Protein 4MTS (pdb70)

CATH classification: 3.10.180.10

Radius of gyration: 17.79 Å; Cα contacts (8 Å, |Δi|>4): 614; chains: 2; boundin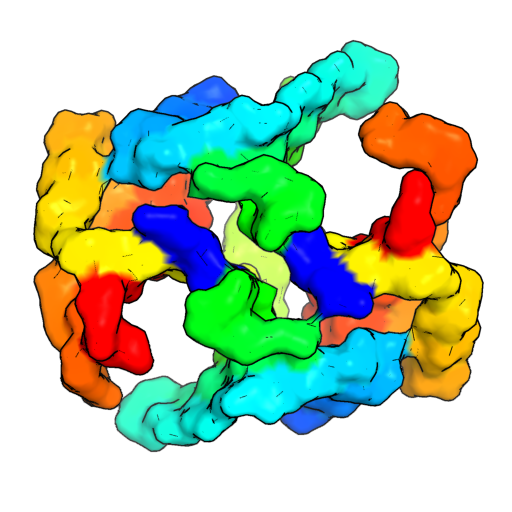g box: 46×39×39 Å

Solvent-accessible surface area: 12504 Å² total; per-residue (Å²): 67,50,14,20,14,5,13,1,65,0,36,72,2,95,35,0,17,63,0,1,42,116,1,0,75,7,114,80,38,73,80,115,66,33,98,157,35,119,27,2,3,0,6,0,1,40,81,80,45,217,73,22,17,3,0,7,0,12,34,45,78,102,103,143,28,35,90,75,32,52,0,24,3,12,5,0,0,24,2,160,56,0,50,97,16,0,56,108,0,119,94,71,66,42,172,29,74,88,79,23,26,106,50,151,94,36,213,13,31,13,0,37,0,38,4,65,37,29,6,87,1,17,0,10,40,141,82,42,84,91,40,16,6,4,6,9,2,45,0,31,73,5,102,34,0,15,81,0,0,47,120,1,0,69,7,116,83,44,88,109,132,80,26,91,137,45,115,41,5,19,0,7,0,0,32,73,82,34,218,77,28,15,4,0,9,0,10,39,33,82,103,94,142,33,34,97,78,27,61,0,24,8,18,4,0,0,28,2,119,61,22,69,97,15,2,63,107,0,114,92,54,66,43,156,8,52,146,71,80,64,50,70,46,42,60,246,61,89,10,7,16,1,68,4,62,34,38,7,89,1,5,3,38,100,120,120

Structure (mmCIF, N/CA/C/O backbone):
data_4MTS
#
_entry.id   4MTS
#
_cell.length_a   50.700
_cell.length_b   50.700
_cell.length_c   327.640
_cell.angle_alpha   90.00
_cell.angle_beta   90.00
_cell.angle_gamma   120.00
#
_symmetry.space_group_name_H-M   'P 65 2 2'
#
loop_
_entity.id
_entity.type
_entity.pdbx_description
1 polymer 'Lactoylglutathione lyase'
2 non-polymer GLYCEROL
3 non-polymer 'NICKEL (II) ION'
4 non-polymer 'ZINC ION'
5 water water
#
loop_
_atom_site.group_PDB
_atom_site.id
_atom_site.type_symbol
_atom_site.label_atom_id
_atom_site.label_alt_id
_atom_site.label_comp_id
_atom_site.label_asym_id
_atom_site.label_entity_id
_atom_site.label_seq_id
_atom_site.pdbx_PDB_ins_code
_atom_site.Cartn_x
_atom_site.Cartn_y
_atom_site.Cartn_z
_atom_site.occupancy
_atom_site.B_iso_or_equiv
_atom_site.auth_seq_id
_atom_site.auth_comp_id
_atom_site.auth_asym_id
_atom_site.auth_atom_id
_atom_site.pdbx_PDB_model_num
ATOM 1 N N . MET A 1 1 ? -16.637 -14.410 -24.965 1.00 20.37 1 MET A N 1
ATOM 2 C CA . MET A 1 1 ? -16.314 -14.905 -23.628 1.00 18.48 1 MET A CA 1
ATOM 3 C C . MET A 1 1 ? -14.900 -14.543 -23.326 1.00 18.60 1 MET A C 1
ATOM 4 O O . MET A 1 1 ? -14.080 -14.393 -24.244 1.00 16.10 1 MET A O 1
ATOM 9 N N . ARG A 1 2 ? -14.583 -14.379 -22.027 1.00 13.64 2 ARG A N 1
ATOM 10 C CA . ARG A 1 2 ? -13.197 -14.082 -21.659 1.00 11.45 2 ARG A CA 1
ATOM 11 C C . ARG A 1 2 ? -12.964 -14.464 -20.212 1.00 13.51 2 ARG A C 1
ATOM 12 O O . ARG A 1 2 ? -13.911 -14.575 -19.423 1.00 13.22 2 ARG A O 1
ATOM 20 N N . ILE A 1 3 ? -11.702 -14.657 -19.861 1.00 9.90 3 ILE A N 1
ATOM 21 C CA . ILE A 1 3 ? -11.323 -14.898 -18.462 1.00 9.77 3 ILE A CA 1
ATOM 22 C C . ILE A 1 3 ? -11.261 -13.52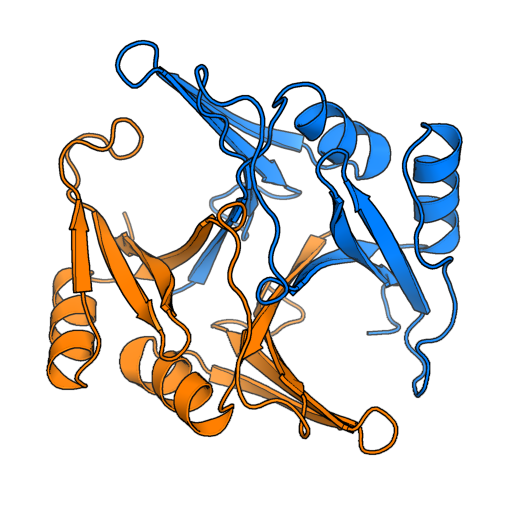5 -17.790 1.00 13.31 3 ILE A C 1
ATOM 23 O O . ILE A 1 3 ? -10.585 -12.618 -18.275 1.00 13.82 3 ILE A O 1
ATOM 28 N N . LEU A 1 4 ? -11.943 -13.377 -16.653 1.00 11.11 4 LEU A N 1
ATOM 29 C CA . LEU A 1 4 ? -12.012 -12.085 -15.959 1.00 10.61 4 LEU A CA 1
ATOM 30 C C . LEU A 1 4 ? -10.991 -11.972 -14.820 1.00 12.58 4 LEU A C 1
ATOM 31 O O . LEU A 1 4 ? -10.348 -10.928 -14.698 1.00 11.62 4 LEU A O 1
ATOM 36 N N . HIS A 1 5 ? -10.884 -13.008 -13.964 1.00 8.27 5 HIS A N 1
ATOM 37 C CA . HIS A 1 5 ? -9.950 -12.939 -12.837 1.00 7.33 5 HIS A CA 1
ATOM 38 C C . HIS A 1 5 ? -9.776 -14.276 -12.164 1.00 8.29 5 HIS A C 1
ATOM 39 O O . HIS A 1 5 ? -10.545 -15.200 -12.400 1.00 7.77 5 HIS A O 1
ATOM 46 N N . SER A 1 6 ? -8.703 -14.387 -11.387 1.00 6.75 6 SER A N 1
ATOM 47 C CA . SER A 1 6 ? -8.429 -15.539 -10.530 1.00 5.76 6 SER A CA 1
ATOM 48 C C . SER A 1 6 ? -8.497 -14.928 -9.137 1.00 10.45 6 SER A C 1
ATOM 49 O O . SER A 1 6 ? -7.916 -13.846 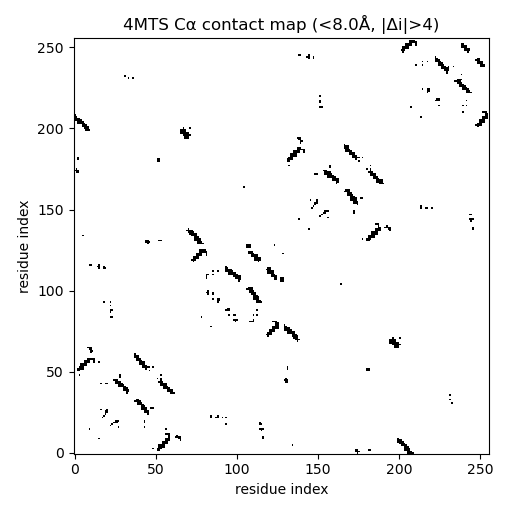-8.913 1.00 11.57 6 SER A O 1
ATOM 52 N N . MET A 1 7 ? -9.169 -15.600 -8.211 1.00 7.64 7 MET A N 1
ATOM 53 C CA . MET A 1 7 ? -9.318 -15.093 -6.838 1.00 8.50 7 MET A CA 1
ATOM 54 C C . MET A 1 7 ? -8.551 -15.923 -5.834 1.00 11.68 7 MET A C 1
ATOM 55 O O . MET A 1 7 ? -8.648 -17.133 -5.855 1.00 12.38 7 MET A O 1
ATOM 60 N N . LEU A 1 8 ? -7.815 -15.254 -4.926 1.00 9.67 8 LEU A N 1
ATOM 61 C CA . LEU A 1 8 ? -7.054 -15.865 -3.846 1.00 8.32 8 LEU A CA 1
ATOM 62 C C . LEU A 1 8 ? -7.428 -15.207 -2.520 1.00 10.65 8 LEU A C 1
ATOM 63 O O . LEU A 1 8 ? -7.578 -14.000 -2.473 1.00 10.58 8 LEU A O 1
ATOM 68 N N . ARG A 1 9 ? -7.487 -15.992 -1.454 1.00 7.39 9 ARG A N 1
ATOM 69 C CA . ARG A 1 9 ? -7.738 -15.467 -0.091 1.00 6.35 9 ARG A CA 1
ATOM 70 C C . ARG A 1 9 ? -6.386 -15.218 0.614 1.00 9.81 9 ARG A C 1
ATOM 71 O O . ARG A 1 9 ? -5.473 -16.036 0.528 1.00 10.25 9 ARG A O 1
ATOM 79 N N . VAL A 1 10 ? -6.249 -14.055 1.278 1.00 8.97 10 VAL A N 1
ATOM 80 C CA . VAL A 1 10 ? -5.013 -13.608 1.930 1.00 8.68 10 VAL A CA 1
ATOM 81 C C . VAL A 1 10 ? -5.273 -13.290 3.395 1.00 11.87 10 VAL A C 1
ATOM 82 O O . VAL A 1 10 ? -6.374 -12.838 3.733 1.00 10.66 10 VAL A O 1
ATOM 86 N N . ALA A 1 11 ? -4.252 -13.504 4.236 1.00 10.63 11 ALA A N 1
ATOM 87 C CA . ALA A 1 11 ? -4.367 -13.280 5.679 1.00 11.54 11 ALA A CA 1
ATOM 88 C C . ALA A 1 11 ? -4.305 -11.792 6.010 1.00 16.07 11 ALA A C 1
ATOM 89 O O . ALA A 1 11 ? -4.958 -11.344 6.946 1.00 16.30 11 ALA A O 1
ATOM 91 N N . ASP A 1 12 ? -3.495 -11.034 5.271 1.00 13.16 12 ASP A N 1
ATOM 92 C CA . ASP A 1 12 ? -3.279 -9.608 5.525 1.00 11.77 12 ASP A CA 1
ATOM 93 C C . ASP A 1 12 ? -3.322 -8.938 4.176 1.00 13.26 12 ASP A C 1
ATOM 94 O O . ASP A 1 12 ? -2.421 -9.133 3.363 1.00 13.19 12 ASP A O 1
ATOM 99 N N . LEU A 1 13 ? -4.378 -8.161 3.929 1.00 11.58 13 LEU A N 1
ATOM 100 C CA . LEU A 1 13 ? -4.561 -7.582 2.615 1.00 11.20 13 LEU A CA 1
ATOM 101 C C . LEU A 1 13 ? -3.519 -6.516 2.316 1.00 11.87 13 LEU A C 1
ATOM 102 O O . LEU A 1 13 ? -3.037 -6.444 1.208 1.00 10.78 13 LEU A O 1
ATOM 107 N N . GLU A 1 14 ? -3.159 -5.700 3.316 1.00 11.35 14 GLU A N 1
ATOM 108 C CA A GLU A 1 14 ? -2.143 -4.659 3.084 0.50 10.50 14 GLU A CA 1
ATOM 109 C CA B GLU A 1 14 ? -2.165 -4.651 3.134 0.50 10.52 14 GLU A CA 1
ATOM 110 C C . GLU A 1 14 ? -0.810 -5.269 2.763 1.00 11.64 14 GLU A C 1
ATOM 111 O O . GLU A 1 14 ? -0.169 -4.784 1.848 1.00 12.49 14 GLU A O 1
ATOM 122 N N . ALA A 1 15 ? -0.419 -6.366 3.438 1.00 10.84 15 ALA A N 1
ATOM 123 C CA . ALA A 1 15 ? 0.862 -7.053 3.152 1.00 12.70 15 ALA A CA 1
ATOM 124 C C . ALA A 1 15 ? 0.831 -7.621 1.717 1.00 12.19 15 ALA A C 1
ATOM 125 O O . ALA A 1 15 ? 1.813 -7.475 0.952 1.00 10.29 15 ALA A O 1
ATOM 127 N N . ALA A 1 16 ? -0.312 -8.220 1.339 1.00 8.72 16 ALA A N 1
ATOM 128 C CA . ALA A 1 16 ? -0.510 -8.758 -0.009 1.00 9.47 16 ALA A CA 1
ATOM 129 C C . ALA A 1 16 ? -0.370 -7.664 -1.068 1.00 11.99 16 ALA A C 1
ATOM 130 O O . ALA A 1 16 ? 0.426 -7.807 -1.988 1.00 11.02 16 ALA A O 1
ATOM 132 N N . LEU A 1 17 ? -1.134 -6.548 -0.939 1.00 9.20 17 LEU A N 1
ATOM 133 C CA . LEU A 1 17 ? -1.076 -5.434 -1.883 1.00 9.32 17 LEU A CA 1
ATOM 134 C C . LEU A 1 17 ? 0.339 -4.855 -2.012 1.00 13.32 17 LEU A C 1
ATOM 135 O O . LEU A 1 17 ? 0.762 -4.504 -3.111 1.00 13.10 17 LEU A O 1
ATOM 140 N N . GLU A 1 18 ? 1.068 -4.785 -0.907 1.00 9.98 18 GLU A N 1
ATOM 141 C CA . GLU A 1 18 ? 2.437 -4.257 -0.948 1.00 11.00 18 GLU A CA 1
ATOM 142 C C . GLU A 1 18 ? 3.289 -5.144 -1.866 1.00 15.29 18 GLU A C 1
ATOM 143 O O . GLU A 1 18 ? 4.029 -4.621 -2.677 1.00 13.96 18 GLU A O 1
ATOM 149 N N . PHE A 1 19 ? 3.150 -6.464 -1.755 1.00 12.64 19 PHE A N 1
ATOM 150 C CA . PHE A 1 19 ? 3.896 -7.377 -2.643 1.00 11.76 19 PHE A CA 1
ATOM 151 C C . PHE A 1 19 ? 3.516 -7.155 -4.096 1.00 13.24 19 PHE A C 1
ATOM 152 O O . PHE A 1 19 ? 4.400 -6.979 -4.929 1.00 13.18 19 PHE A O 1
ATOM 160 N N . TYR A 1 20 ? 2.203 -7.282 -4.438 1.00 8.09 20 TYR A N 1
ATOM 161 C CA . TYR A 1 20 ? 1.800 -7.161 -5.829 1.00 8.67 20 TYR A CA 1
ATOM 162 C C . TYR A 1 20 ? 2.132 -5.839 -6.478 1.00 12.76 20 TYR A C 1
ATOM 163 O O . TYR A 1 20 ? 2.538 -5.824 -7.641 1.00 11.87 20 TYR A O 1
ATOM 172 N N . THR A 1 21 ? 2.006 -4.732 -5.716 1.00 11.60 21 THR A N 1
ATOM 173 C CA . THR A 1 21 ? 2.297 -3.420 -6.290 1.00 11.80 21 THR A CA 1
ATOM 174 C C . THR A 1 21 ? 3.774 -3.086 -6.274 1.00 16.17 21 THR A C 1
ATOM 175 O O . THR A 1 21 ? 4.235 -2.493 -7.236 1.00 18.18 21 THR A O 1
ATOM 179 N N . ARG A 1 22 ? 4.490 -3.380 -5.179 1.00 16.17 22 ARG A N 1
ATOM 180 C CA . ARG A 1 22 ? 5.917 -3.019 -5.052 1.00 16.31 22 ARG A CA 1
ATOM 181 C C . ARG A 1 22 ? 6.853 -3.982 -5.769 1.00 21.65 22 ARG A C 1
ATOM 182 O O . ARG A 1 22 ? 7.694 -3.541 -6.554 1.00 22.28 22 ARG A O 1
ATOM 190 N N . ALA A 1 23 ? 6.779 -5.286 -5.434 1.00 18.61 23 ALA A N 1
ATOM 191 C CA . ALA A 1 23 ? 7.642 -6.278 -6.068 1.00 17.93 23 ALA A CA 1
ATOM 192 C C . ALA A 1 23 ? 7.252 -6.529 -7.525 1.00 21.18 23 ALA A C 1
ATOM 193 O O . ALA A 1 23 ? 8.136 -6.708 -8.377 1.00 21.36 23 ALA A O 1
ATOM 195 N N . LEU A 1 24 ? 5.947 -6.533 -7.831 1.00 15.07 24 LEU A N 1
ATOM 196 C CA . LEU A 1 24 ? 5.485 -6.847 -9.195 1.00 14.45 24 LEU A CA 1
ATOM 197 C C . LEU A 1 24 ? 4.959 -5.705 -10.050 1.00 18.07 24 LEU A C 1
ATOM 198 O O . LEU A 1 24 ? 4.529 -5.947 -11.177 1.00 17.02 24 LEU A O 1
ATOM 203 N N . ASP A 1 25 ? 4.977 -4.458 -9.550 1.00 14.60 25 ASP A N 1
ATOM 204 C CA . ASP A 1 25 ? 4.538 -3.333 -10.371 1.00 13.88 25 ASP A CA 1
ATOM 205 C C . ASP A 1 25 ? 3.112 -3.428 -10.896 1.00 14.75 25 ASP A C 1
ATOM 206 O O . ASP A 1 25 ? 2.776 -2.803 -11.888 1.00 13.01 25 ASP A O 1
ATOM 211 N N . MET A 1 26 ? 2.243 -4.184 -10.204 1.00 11.57 26 MET A N 1
ATOM 212 C CA . MET A 1 26 ? 0.842 -4.171 -10.593 1.00 9.16 26 MET A CA 1
ATOM 213 C C . MET A 1 26 ? 0.252 -2.882 -10.008 1.00 14.43 26 MET A C 1
ATOM 214 O O . MET A 1 26 ? 0.866 -2.259 -9.137 1.00 16.91 26 MET A O 1
ATOM 219 N N . ARG A 1 27 ? -0.943 -2.518 -10.449 1.00 10.37 27 ARG A N 1
ATOM 220 C CA . ARG A 1 27 ? -1.624 -1.394 -9.827 1.00 12.73 27 ARG A CA 1
ATOM 221 C C . ARG A 1 27 ? -2.913 -1.873 -9.199 1.00 15.89 27 ARG A C 1
ATOM 222 O O . ARG A 1 27 ? -3.409 -2.940 -9.561 1.00 12.58 27 ARG A O 1
ATOM 230 N N . LEU A 1 28 ? -3.407 -1.124 -8.206 1.00 12.05 28 LEU A N 1
ATOM 231 C CA . LEU A 1 28 ? -4.691 -1.460 -7.599 1.00 10.38 28 LEU A CA 1
ATOM 232 C C . LEU A 1 28 ? -5.759 -0.942 -8.561 1.00 13.20 28 LEU A C 1
ATOM 233 O O . LEU A 1 28 ? -5.892 0.277 -8.790 1.00 13.26 28 LEU A O 1
ATOM 238 N N . LEU A 1 29 ? -6.504 -1.868 -9.163 1.00 9.38 29 LEU A N 1
ATOM 239 C CA . LEU A 1 29 ? -7.540 -1.535 -10.139 1.00 9.04 29 LEU A CA 1
ATOM 240 C C . LEU A 1 29 ? -8.822 -1.090 -9.482 1.00 12.40 29 LEU A C 1
ATOM 241 O O . LEU A 1 29 ? -9.442 -0.123 -9.934 1.00 13.15 29 LEU A O 1
ATOM 246 N N . ARG A 1 30 ? -9.206 -1.761 -8.396 1.00 9.23 30 ARG A N 1
ATOM 247 C CA . ARG A 1 30 ? -10.448 -1.552 -7.677 1.00 9.08 30 ARG A CA 1
ATOM 248 C C . ARG A 1 30 ? -10.305 -2.182 -6.282 1.00 13.39 30 ARG A C 1
ATOM 249 O O . ARG A 1 30 ? -9.764 -3.279 -6.132 1.00 12.13 30 ARG A O 1
ATOM 257 N N . ARG A 1 31 ? -10.805 -1.500 -5.254 1.00 8.94 31 ARG A N 1
ATOM 258 C CA . ARG A 1 31 ? -10.849 -2.111 -3.934 1.00 8.19 31 ARG A CA 1
ATOM 259 C C . ARG A 1 31 ? -12.248 -1.817 -3.356 1.00 11.78 31 ARG A C 1
ATOM 260 O O . ARG A 1 31 ? -12.778 -0.730 -3.593 1.00 11.58 31 ARG A O 1
ATOM 268 N N . ARG A 1 32 ? -12.847 -2.792 -2.670 1.00 10.30 32 ARG A N 1
ATOM 269 C CA . ARG A 1 32 ? -14.168 -2.656 -2.058 1.00 10.39 32 ARG A CA 1
ATOM 270 C C . ARG A 1 32 ? -14.117 -3.296 -0.666 1.00 14.73 32 ARG A C 1
ATOM 271 O O . ARG A 1 32 ? -13.744 -4.464 -0.546 1.00 13.05 32 ARG A O 1
ATOM 279 N N . ASP A 1 33 ? -14.464 -2.520 0.391 1.00 10.81 33 ASP A N 1
ATOM 280 C CA . ASP A 1 33 ? -14.481 -2.987 1.795 1.00 9.68 33 ASP A CA 1
ATOM 281 C C . ASP A 1 33 ? -15.947 -2.931 2.253 1.00 12.77 33 ASP A C 1
ATOM 282 O O . ASP A 1 33 ? -16.565 -1.881 2.177 1.00 12.19 33 ASP A O 1
ATOM 287 N N . TYR A 1 34 ? -16.516 -4.069 2.638 1.00 12.74 34 TYR A N 1
ATOM 288 C CA . TYR A 1 34 ? -17.928 -4.174 3.023 1.00 12.43 34 TYR A CA 1
ATOM 289 C C . TYR A 1 34 ? -18.065 -4.447 4.519 1.00 15.25 34 TYR A C 1
ATOM 290 O O . TYR A 1 34 ? -17.956 -5.606 4.929 1.00 14.58 34 TYR A O 1
ATOM 299 N N . PRO A 1 35 ? -18.354 -3.418 5.340 1.00 13.97 35 PRO A N 1
ATOM 300 C CA . PRO A 1 35 ? -18.526 -3.672 6.786 1.00 14.51 35 PRO A CA 1
ATOM 301 C C . PRO A 1 35 ? -19.730 -4.569 7.081 1.00 18.33 35 PRO A C 1
ATOM 302 O O . PRO A 1 35 ? -19.721 -5.307 8.069 1.00 18.61 35 PRO A O 1
ATOM 306 N N . GLU A 1 36 ? -20.733 -4.575 6.176 1.00 17.12 36 GLU A N 1
ATOM 307 C CA . GLU A 1 36 ? -21.908 -5.450 6.311 1.00 17.02 36 GLU A CA 1
ATOM 308 C C . GLU A 1 36 ? -21.520 -6.948 6.145 1.00 23.28 36 GLU A C 1
ATOM 309 O O . GLU A 1 36 ? -22.041 -7.795 6.858 1.00 24.77 36 GLU A O 1
ATOM 315 N N . GLY A 1 37 ? -20.579 -7.248 5.257 1.00 19.45 37 GLY A N 1
ATOM 316 C CA . GLY A 1 37 ? -20.119 -8.613 5.033 1.00 18.96 37 GLY A CA 1
ATOM 317 C C . GLY A 1 37 ? -18.798 -8.945 5.699 1.00 20.82 37 GLY A C 1
ATOM 318 O O . GLY A 1 37 ? -18.360 -10.096 5.648 1.00 19.97 37 GLY A O 1
ATOM 319 N N . ARG A 1 38 ? -18.154 -7.942 6.328 1.00 15.87 38 ARG A N 1
ATOM 320 C CA . ARG A 1 38 ? -16.841 -8.040 6.990 1.00 14.81 38 ARG A CA 1
ATOM 321 C C . ARG A 1 38 ? -15.765 -8.671 6.102 1.00 15.75 38 ARG A C 1
ATOM 322 O O . ARG A 1 38 ? -15.084 -9.631 6.483 1.00 15.17 38 ARG A O 1
ATOM 330 N N . PHE A 1 39 ? -15.657 -8.151 4.885 1.00 11.82 39 PHE A N 1
ATOM 331 C CA . PHE A 1 39 ? -14.625 -8.616 3.962 1.00 10.45 39 PHE A CA 1
ATOM 332 C C . PHE A 1 39 ? -14.243 -7.499 3.054 1.00 11.75 39 PHE A C 1
ATOM 333 O O . PHE A 1 39 ? -15.000 -6.544 2.919 1.00 11.93 39 PHE A O 1
ATOM 341 N N . THR A 1 40 ? -13.088 -7.640 2.411 1.00 8.23 40 THR A N 1
ATOM 342 C CA . THR A 1 40 ? -12.589 -6.667 1.466 1.00 8.65 40 THR A CA 1
ATOM 343 C C . THR A 1 40 ? -12.161 -7.449 0.226 1.00 10.69 40 THR A C 1
ATOM 344 O O . THR A 1 40 ? -11.602 -8.538 0.367 1.00 11.60 40 THR A O 1
ATOM 348 N N . LEU A 1 41 ? -12.353 -6.849 -0.946 1.00 6.43 41 LEU A N 1
ATOM 349 C CA . LEU A 1 41 ? -11.873 -7.399 -2.225 1.00 8.16 41 LEU A CA 1
ATOM 350 C C . LEU A 1 41 ? -10.906 -6.388 -2.801 1.00 11.69 41 LEU A C 1
ATOM 351 O O . LEU A 1 41 ? -11.115 -5.173 -2.676 1.00 10.65 41 LEU A O 1
ATOM 356 N N . ALA A 1 42 ? -9.867 -6.851 -3.467 1.00 8.01 42 ALA A N 1
ATOM 357 C CA . ALA A 1 42 ? -8.969 -5.893 -4.142 1.00 8.19 42 ALA A CA 1
ATOM 358 C C . ALA A 1 42 ? -8.568 -6.565 -5.459 1.00 12.22 42 ALA A C 1
ATOM 359 O O . ALA A 1 42 ? -8.206 -7.743 -5.451 1.00 13.49 42 ALA A O 1
ATOM 361 N N . PHE A 1 43 ? -8.680 -5.840 -6.567 1.00 8.46 43 PHE A N 1
ATOM 362 C CA . PHE A 1 43 ? -8.322 -6.338 -7.897 1.00 8.14 43 PHE A CA 1
ATOM 363 C C . PHE A 1 43 ? -7.036 -5.612 -8.282 1.00 11.23 43 PHE A C 1
ATOM 364 O O . PHE A 1 43 ? -6.961 -4.374 -8.242 1.00 9.79 43 PHE A O 1
ATOM 372 N N . VAL A 1 44 ? -6.012 -6.395 -8.611 1.00 8.63 44 VAL A N 1
ATOM 373 C CA . VAL A 1 44 ? -4.682 -5.891 -8.976 1.00 6.61 44 VAL A CA 1
ATOM 374 C C . VAL A 1 44 ? -4.313 -6.418 -10.341 1.00 11.27 44 VAL A C 1
ATOM 375 O O . VAL A 1 44 ? -4.728 -7.523 -10.717 1.00 11.15 44 VAL A O 1
ATOM 379 N N . GLY A 1 45 ? -3.550 -5.627 -11.086 1.00 8.85 45 GLY A N 1
ATOM 380 C CA . GLY A 1 45 ? -3.173 -6.039 -12.421 1.00 9.22 45 GLY A CA 1
ATOM 381 C C . GLY A 1 45 ? -2.434 -4.970 -13.179 1.00 14.56 45 GLY A C 1
ATOM 382 O O . GLY A 1 45 ? -1.950 -3.986 -12.594 1.00 14.60 45 GLY A O 1
ATOM 383 N N . TYR A 1 46 ? -2.294 -5.202 -14.477 1.00 11.46 46 TYR A N 1
ATOM 384 C CA . TYR A 1 46 ? -1.501 -4.323 -15.333 1.00 12.24 46 TYR A CA 1
ATOM 385 C C . TYR A 1 46 ? -2.327 -3.515 -16.296 1.00 18.80 46 TYR A C 1
ATOM 386 O O . TYR A 1 46 ? -1.858 -2.492 -16.790 1.00 20.92 46 TYR A O 1
ATOM 395 N N . GLN A 1 47 ? -3.516 -4.001 -16.624 1.00 15.42 47 GLN A N 1
ATOM 396 C CA . GLN A 1 47 ? -4.432 -3.344 -17.540 1.00 15.38 47 GLN A CA 1
ATOM 397 C C . GLN A 1 47 ? -5.787 -3.251 -16.890 1.00 18.68 47 GLN A C 1
ATOM 398 O O . GLN A 1 47 ? -6.079 -3.979 -15.940 1.00 17.01 47 GLN A O 1
ATOM 404 N N . ASP A 1 48 ? -6.629 -2.372 -17.411 1.00 16.96 48 ASP A N 1
ATOM 405 C CA . ASP A 1 48 ? -7.975 -2.193 -16.897 1.00 17.57 48 ASP A CA 1
ATOM 406 C C . ASP A 1 48 ? -8.709 -3.540 -16.893 1.00 16.90 48 ASP A C 1
ATOM 407 O O . ASP A 1 48 ? -8.488 -4.368 -17.788 1.00 15.93 48 ASP A O 1
ATOM 412 N N . GLU A 1 49 ? -9.579 -3.762 -15.899 1.00 14.82 49 GLU A N 1
ATOM 413 C CA . GLU A 1 49 ? -10.367 -5.001 -15.832 1.00 14.81 49 GLU A CA 1
ATOM 414 C C . GLU A 1 49 ? -11.177 -5.239 -17.108 1.00 18.16 49 GLU A C 1
ATOM 415 O O . GLU A 1 49 ? -11.445 -6.391 -17.445 1.00 16.87 49 GLU A O 1
ATOM 421 N N . ARG A 1 50 ? -11.597 -4.155 -17.805 1.00 16.12 50 ARG A N 1
ATOM 422 C CA . ARG A 1 50 ? -12.360 -4.268 -19.047 1.00 17.55 50 ARG A CA 1
ATOM 423 C C . ARG A 1 50 ? -11.540 -4.886 -20.182 1.00 20.50 50 ARG A C 1
ATOM 424 O O . ARG A 1 50 ? -12.111 -5.455 -21.108 1.00 20.24 50 ARG A O 1
ATOM 432 N N . ALA A 1 51 ? -10.213 -4.758 -20.105 1.00 16.71 51 ALA A N 1
ATOM 433 C CA . ALA A 1 51 ? -9.257 -5.152 -21.139 1.00 16.85 51 ALA A CA 1
ATOM 434 C C . ALA A 1 51 ? -8.535 -6.481 -20.896 1.00 19.19 51 ALA A C 1
ATOM 435 O O . ALA A 1 51 ? -8.007 -7.087 -21.855 1.00 16.56 51 ALA A O 1
ATOM 437 N N . ALA A 1 52 ? -8.418 -6.902 -19.621 1.00 12.62 52 ALA A N 1
ATOM 438 C CA . ALA A 1 52 ? -7.628 -8.092 -19.355 1.00 12.33 52 ALA A CA 1
ATOM 439 C C . ALA A 1 52 ? -7.998 -8.724 -18.048 1.00 15.18 52 ALA A C 1
ATOM 440 O O . ALA A 1 52 ? -8.599 -8.070 -17.178 1.00 12.73 52 ALA A O 1
ATOM 442 N N . ALA A 1 53 ? -7.560 -9.984 -17.889 1.00 11.78 53 ALA A N 1
ATOM 443 C CA . ALA A 1 53 ? -7.762 -10.719 -16.637 1.00 10.01 53 ALA A CA 1
ATOM 444 C C . ALA A 1 53 ? -6.928 -10.084 -15.538 1.00 12.45 53 ALA A C 1
ATOM 445 O O . ALA A 1 53 ? -5.799 -9.623 -15.763 1.00 13.25 53 ALA A O 1
ATOM 447 N N . ALA A 1 54 ? -7.509 -10.033 -14.334 1.00 8.68 54 ALA A N 1
ATOM 448 C CA . ALA A 1 54 ? -6.872 -9.454 -13.159 1.00 8.72 54 ALA A CA 1
ATOM 449 C C . ALA A 1 54 ? -6.766 -10.503 -12.067 1.00 13.60 54 ALA A C 1
ATOM 450 O O . ALA A 1 54 ? -7.283 -11.630 -12.206 1.00 11.13 54 ALA A O 1
ATOM 452 N N . LEU A 1 55 ? -6.011 -10.159 -11.009 1.00 9.85 55 LEU A N 1
ATOM 453 C CA . LEU A 1 55 ? -5.892 -10.979 -9.819 1.00 9.04 55 LEU A CA 1
ATOM 454 C C . LEU A 1 55 ? -6.792 -10.373 -8.740 1.00 12.59 55 LEU A C 1
ATOM 455 O O . LEU A 1 55 ? -6.669 -9.188 -8.417 1.00 10.04 55 LEU A O 1
ATOM 460 N N . GLU A 1 56 ? -7.706 -11.180 -8.187 1.00 8.01 56 GLU A N 1
ATOM 461 C CA . GLU A 1 56 ? -8.579 -10.693 -7.122 1.00 7.49 56 GLU A CA 1
ATOM 462 C C . GLU A 1 56 ? -8.052 -11.240 -5.806 1.00 10.53 56 GLU A C 1
ATOM 463 O O . GLU A 1 56 ? -7.913 -12.450 -5.658 1.00 11.37 56 GLU A O 1
ATOM 469 N N . LEU A 1 57 ? -7.864 -10.364 -4.814 1.00 7.10 57 LEU A N 1
ATOM 470 C CA . LEU A 1 57 ? -7.436 -10.756 -3.476 1.00 8.15 57 LEU A CA 1
ATOM 471 C C . LEU A 1 57 ? -8.601 -10.496 -2.527 1.00 12.12 57 LEU A C 1
ATOM 472 O O . LEU A 1 57 ? -9.194 -9.419 -2.582 1.00 9.98 57 LEU A O 1
ATOM 477 N N . THR A 1 58 ? -8.939 -11.486 -1.695 1.00 10.50 58 THR A N 1
ATOM 478 C CA A THR A 1 58 ? -10.055 -11.399 -0.742 0.50 10.09 58 THR A CA 1
ATOM 479 C CA B THR A 1 58 ? -10.033 -11.334 -0.737 0.50 10.06 58 THR A CA 1
ATOM 480 C C . THR A 1 58 ? -9.525 -11.533 0.683 1.00 12.84 58 THR A C 1
ATOM 481 O O . THR A 1 58 ? -8.667 -12.381 0.946 1.00 11.52 58 THR A O 1
ATOM 488 N N . HIS A 1 59 ? -10.037 -10.710 1.595 1.00 12.58 59 HIS A N 1
ATOM 489 C CA . HIS A 1 59 ? -9.634 -10.791 2.987 1.00 14.00 59 HIS A CA 1
ATOM 490 C C . HIS A 1 59 ? -10.889 -10.733 3.833 1.00 15.00 59 HIS A C 1
ATOM 491 O O . HIS A 1 59 ? -11.626 -9.760 3.748 1.00 12.38 59 HIS A O 1
ATOM 498 N N . ASN A 1 60 ? -11.152 -11.795 4.608 1.00 12.30 60 ASN A N 1
ATOM 499 C CA . ASN A 1 60 ? -12.283 -11.887 5.531 1.00 13.07 60 ASN A CA 1
ATOM 500 C C . ASN A 1 60 ? -11.727 -11.297 6.822 1.00 16.05 60 ASN A C 1
ATOM 501 O O . ASN A 1 60 ? -10.679 -11.755 7.304 1.00 16.39 60 ASN A O 1
ATOM 506 N N . TRP A 1 61 ? -12.347 -10.210 7.326 1.00 13.83 61 TRP A N 1
ATOM 507 C CA . TRP A 1 61 ? -11.853 -9.470 8.479 1.00 12.97 61 TRP A CA 1
ATOM 508 C C . TRP A 1 61 ? -11.680 -10.311 9.723 1.00 19.64 61 TRP A C 1
ATOM 509 O O . TRP A 1 61 ? -10.824 -9.990 10.555 1.00 21.54 61 TRP A O 1
ATOM 520 N N . ASP A 1 62 ? -12.518 -11.327 9.885 1.00 17.25 62 ASP A N 1
ATOM 521 C CA . ASP A 1 62 ? -12.464 -12.173 11.075 1.00 20.11 62 ASP A CA 1
ATOM 522 C C . ASP A 1 62 ? -11.664 -13.475 10.931 1.00 29.25 62 ASP A C 1
ATOM 523 O O . ASP A 1 62 ? -11.642 -14.270 11.870 1.00 30.70 62 ASP A O 1
ATOM 528 N N . ARG A 1 63 ? -11.006 -13.688 9.769 1.00 26.73 63 ARG A N 1
ATOM 529 C CA . ARG A 1 63 ? -10.124 -14.852 9.503 1.00 27.17 63 ARG A CA 1
ATOM 530 C C . ARG A 1 63 ? -8.691 -14.371 9.656 1.00 32.98 63 ARG A C 1
ATOM 531 O O . ARG A 1 63 ? -8.398 -13.230 9.300 1.00 32.68 63 ARG A O 1
ATOM 539 N N . ASP A 1 64 ? -7.799 -15.221 10.166 1.00 32.52 64 ASP A N 1
ATOM 540 C CA . ASP A 1 64 ? -6.401 -14.850 10.401 1.00 34.00 64 ASP A CA 1
ATOM 541 C C . ASP A 1 64 ? -5.427 -15.537 9.456 1.00 38.22 64 ASP A C 1
ATOM 542 O O . ASP A 1 64 ? -4.211 -15.320 9.533 1.00 39.19 64 ASP A O 1
ATOM 547 N N . GLY A 1 65 ? -5.963 -16.386 8.602 1.00 33.17 65 GLY A N 1
ATOM 548 C CA . GLY A 1 65 ? -5.173 -17.151 7.659 1.00 31.35 65 GLY A CA 1
ATOM 549 C C . GLY A 1 65 ? -5.973 -18.274 7.041 1.00 30.68 65 GLY A C 1
ATOM 550 O O . GLY A 1 65 ? -7.127 -18.531 7.402 1.00 29.28 65 GLY A O 1
ATOM 551 N N . TYR A 1 66 ? -5.344 -18.927 6.085 1.00 23.92 66 TYR A N 1
ATOM 552 C CA . TYR A 1 66 ? -5.927 -19.997 5.303 1.00 21.54 66 TYR A CA 1
ATOM 553 C C . TYR A 1 66 ? -4.966 -21.182 5.250 1.00 23.84 66 TYR A C 1
ATOM 554 O O . TYR A 1 66 ? -3.802 -21.068 5.686 1.00 24.41 66 TYR A O 1
ATOM 563 N N . THR A 1 67 ? -5.475 -22.348 4.811 1.00 16.47 67 THR A N 1
ATOM 564 C CA . THR A 1 67 ? -4.652 -23.529 4.657 1.00 14.39 67 THR A CA 1
ATOM 565 C C . THR A 1 67 ? -4.455 -23.703 3.166 1.00 17.50 67 THR A C 1
ATOM 566 O O . THR A 1 67 ? -5.432 -23.650 2.428 1.00 16.71 67 THR A O 1
ATOM 570 N N . GLN A 1 68 ? -3.200 -23.846 2.728 1.00 12.29 68 GLN A N 1
ATOM 571 C CA . GLN A 1 68 ? -2.876 -24.087 1.319 1.00 12.63 68 GLN A CA 1
ATOM 572 C C . GLN A 1 68 ? -2.810 -25.576 1.063 1.00 16.96 68 GLN A C 1
ATOM 573 O O . GLN A 1 68 ? -2.266 -26.328 1.863 1.00 17.93 68 GLN A O 1
ATOM 579 N N . GLY A 1 69 ? -3.378 -25.992 -0.050 1.00 14.28 69 GLY A N 1
ATOM 580 C CA . GLY A 1 69 ? -3.279 -27.384 -0.460 1.00 13.45 69 GLY A CA 1
ATOM 581 C C . GLY A 1 69 ? -2.295 -27.508 -1.604 1.00 17.48 69 GLY A C 1
ATOM 582 O O . GLY A 1 69 ? -1.457 -26.618 -1.839 1.00 17.21 69 GLY A O 1
ATOM 583 N N . ASP A 1 70 ? -2.382 -28.613 -2.322 1.00 12.11 70 ASP A N 1
ATOM 584 C CA . ASP A 1 70 ? -1.470 -28.808 -3.421 1.00 13.18 70 ASP A CA 1
ATOM 585 C C . ASP A 1 70 ? -2.155 -28.831 -4.773 1.00 14.62 70 ASP A C 1
ATOM 586 O O . ASP A 1 70 ? -1.518 -29.158 -5.765 1.00 16.20 70 ASP A O 1
ATOM 591 N N . GLY A 1 71 ? -3.434 -28.454 -4.807 1.00 11.02 71 GLY A N 1
ATOM 592 C CA . GLY A 1 71 ? -4.188 -28.398 -6.062 1.00 10.96 71 GLY A CA 1
ATOM 593 C C . GLY A 1 71 ? -3.890 -27.136 -6.848 1.00 13.52 71 GLY A C 1
ATOM 594 O O . GLY A 1 71 ? -3.548 -27.181 -8.041 1.00 13.22 71 GLY A O 1
ATOM 595 N N . TYR A 1 72 ? -4.001 -25.981 -6.183 1.00 10.21 72 TYR A N 1
ATOM 596 C CA . TYR A 1 72 ? -3.728 -24.693 -6.842 1.00 9.14 72 TYR A CA 1
ATOM 597 C C . TYR A 1 72 ? -2.225 -24.592 -7.180 1.00 10.18 72 TYR A C 1
ATOM 598 O O . TYR A 1 72 ? -1.359 -24.924 -6.372 1.00 10.20 72 TYR A O 1
ATOM 607 N N . GLY A 1 73 ? -1.949 -24.148 -8.377 1.00 7.24 73 GLY A N 1
ATOM 608 C CA . GLY A 1 73 ? -0.591 -24.022 -8.904 1.00 7.80 73 GLY A CA 1
ATOM 609 C C . GLY A 1 73 ? 0.076 -22.702 -8.660 1.00 9.15 73 GLY A C 1
ATOM 610 O O . GLY A 1 73 ? 0.744 -22.502 -7.641 1.00 8.83 73 GLY A O 1
ATOM 611 N N . HIS A 1 74 ? -0.180 -21.757 -9.556 1.00 8.58 74 HI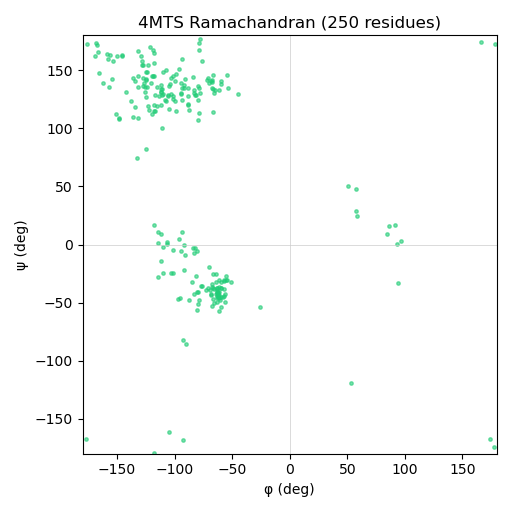S A N 1
ATOM 612 C CA . HIS A 1 74 ? 0.452 -20.461 -9.500 1.00 8.18 74 HIS A CA 1
ATOM 613 C C . HIS A 1 74 ? -0.205 -19.503 -10.432 1.00 10.32 74 HIS A C 1
ATOM 614 O O . HIS A 1 74 ? -1.104 -19.879 -11.191 1.00 10.19 74 HIS A O 1
ATOM 621 N N . LEU A 1 75 ? 0.226 -18.241 -10.335 1.00 7.93 75 LEU A N 1
ATOM 622 C CA . LEU A 1 75 ? -0.157 -17.198 -11.251 1.00 7.08 75 LEU A CA 1
ATOM 623 C C . LEU A 1 75 ? 1.154 -16.887 -12.026 1.00 11.07 75 LEU A C 1
ATOM 624 O O . LEU A 1 75 ? 2.200 -16.657 -11.419 1.00 11.49 75 LEU A O 1
ATOM 629 N N . ALA A 1 76 ? 1.105 -16.891 -13.342 1.00 8.84 76 ALA A N 1
ATOM 630 C CA . ALA A 1 76 ? 2.304 -16.628 -14.129 1.00 9.13 76 ALA A CA 1
ATOM 631 C C . ALA A 1 76 ? 2.249 -15.207 -14.700 1.00 13.16 76 ALA A C 1
ATOM 632 O O . ALA A 1 76 ? 1.208 -14.756 -15.177 1.00 10.01 76 ALA A O 1
ATOM 634 N N . ILE A 1 77 ? 3.388 -14.515 -14.657 1.00 9.49 77 ILE A N 1
ATOM 635 C CA . ILE A 1 77 ? 3.519 -13.131 -15.156 1.00 9.09 77 ILE A CA 1
ATOM 636 C C . ILE A 1 77 ? 4.667 -13.027 -16.172 1.00 13.31 77 ILE A C 1
ATOM 637 O O . ILE A 1 77 ? 5.720 -13.615 -15.975 1.00 13.72 77 ILE A O 1
ATOM 642 N N . GLU A 1 78 ? 4.422 -12.328 -17.268 1.00 12.49 78 GLU A N 1
ATOM 643 C CA . GLU A 1 78 ? 5.436 -12.106 -18.291 1.00 13.62 78 GLU A CA 1
ATOM 644 C C . GLU A 1 78 ? 6.309 -10.951 -17.845 1.00 18.39 78 GLU A C 1
ATOM 645 O O . GLU A 1 78 ? 5.785 -9.918 -17.465 1.00 17.52 78 GLU A O 1
ATOM 651 N N . VAL A 1 79 ? 7.639 -11.136 -17.858 1.00 17.50 79 VAL A N 1
ATOM 652 C CA . VAL A 1 79 ? 8.573 -10.085 -17.420 1.00 17.35 79 VAL A CA 1
ATOM 653 C C . VAL A 1 79 ? 9.652 -9.808 -18.496 1.00 21.54 79 VAL A C 1
ATOM 654 O O . VAL A 1 79 ? 9.980 -10.694 -19.285 1.00 18.99 79 VAL A O 1
ATOM 658 N N . GLU A 1 80 ? 10.211 -8.594 -18.499 1.00 19.86 80 GLU A N 1
ATOM 659 C CA . GLU A 1 80 ? 11.270 -8.209 -19.445 1.00 20.74 80 GLU A CA 1
ATOM 660 C C . GLU A 1 80 ? 12.566 -8.974 -19.136 1.00 24.17 80 GLU A C 1
ATOM 661 O O . GLU A 1 80 ? 13.220 -9.487 -20.049 1.00 24.78 80 GLU A O 1
ATOM 667 N N . ASP A 1 81 ? 12.898 -9.092 -17.848 1.00 20.36 81 ASP A N 1
ATOM 668 C CA . ASP A 1 81 ? 14.112 -9.737 -17.367 1.00 20.68 81 ASP A CA 1
ATOM 669 C C . ASP A 1 81 ? 13.810 -10.359 -16.024 1.00 22.51 81 ASP A C 1
ATOM 670 O O . ASP A 1 81 ? 13.659 -9.642 -15.039 1.00 21.08 81 ASP A O 1
ATOM 675 N N . ALA A 1 82 ? 13.753 -11.694 -15.972 1.00 20.85 82 ALA A N 1
ATOM 676 C CA . ALA A 1 82 ? 13.459 -12.435 -14.754 1.00 18.96 82 ALA A CA 1
ATOM 677 C C . ALA A 1 82 ? 14.495 -12.254 -13.648 1.00 21.13 82 ALA A C 1
ATOM 678 O O . ALA A 1 82 ? 14.109 -12.145 -12.488 1.00 18.24 82 ALA A O 1
ATOM 680 N N . ALA A 1 83 ? 15.803 -12.169 -13.989 1.00 19.71 83 ALA A N 1
ATOM 681 C CA . ALA A 1 83 ? 16.839 -11.952 -12.965 1.00 20.36 83 ALA A CA 1
ATOM 682 C C . ALA A 1 83 ? 16.642 -10.593 -12.275 1.00 22.52 83 ALA A C 1
ATOM 683 O O . ALA A 1 83 ? 16.819 -10.496 -11.068 1.00 21.12 83 ALA A O 1
ATOM 685 N N . VAL A 1 84 ? 16.258 -9.574 -13.049 1.00 20.42 84 VAL A N 1
ATOM 686 C CA . VAL A 1 84 ? 16.005 -8.216 -12.531 1.00 20.85 84 VAL A CA 1
ATOM 687 C C . VAL A 1 84 ? 14.768 -8.219 -11.592 1.00 23.41 84 VAL A C 1
ATOM 688 O O . VAL A 1 84 ? 14.831 -7.677 -10.487 1.00 22.00 84 VAL A O 1
ATOM 692 N N . THR A 1 85 ? 13.672 -8.855 -12.018 1.00 19.26 85 THR A N 1
ATOM 693 C CA . THR A 1 85 ? 12.479 -8.953 -11.157 1.00 17.98 85 THR A CA 1
ATOM 694 C C . THR A 1 85 ? 12.795 -9.713 -9.850 1.00 20.78 85 THR A C 1
ATOM 695 O O . THR A 1 85 ? 12.355 -9.280 -8.787 1.00 18.12 85 THR A O 1
ATOM 699 N N . CYS A 1 86 ? 13.601 -10.815 -9.915 1.00 18.77 86 CYS A N 1
ATOM 700 C CA . CYS A 1 86 ? 14.006 -11.569 -8.726 1.00 18.18 86 CYS A CA 1
ATOM 701 C C . CYS A 1 86 ? 14.789 -10.710 -7.760 1.00 22.85 86 CYS A C 1
ATOM 702 O O . CYS A 1 86 ? 14.564 -10.782 -6.555 1.00 21.50 86 CYS A O 1
ATOM 705 N N . ALA A 1 87 ? 15.785 -9.982 -8.287 1.00 22.34 87 ALA A N 1
ATOM 706 C CA . ALA A 1 87 ? 16.679 -9.125 -7.508 1.00 22.00 87 ALA A CA 1
ATOM 707 C C . ALA A 1 87 ? 15.864 -8.014 -6.799 1.00 24.49 87 ALA A C 1
ATOM 708 O O . ALA A 1 87 ? 16.160 -7.694 -5.648 1.00 23.43 87 ALA A O 1
ATOM 710 N N . ARG A 1 88 ? 14.807 -7.493 -7.470 1.00 22.15 88 ARG A N 1
ATOM 711 C CA . ARG A 1 88 ? 13.890 -6.474 -6.916 1.00 21.30 88 ARG A CA 1
ATOM 712 C C . ARG A 1 88 ? 13.121 -7.099 -5.732 1.00 24.85 88 ARG A C 1
ATOM 713 O O . ARG A 1 88 ? 13.112 -6.527 -4.639 1.00 23.74 88 ARG A O 1
ATOM 721 N N . ALA A 1 89 ? 12.521 -8.295 -5.933 1.00 21.54 89 ALA A N 1
ATOM 722 C CA . ALA A 1 89 ? 11.813 -9.015 -4.860 1.00 20.57 89 ALA A CA 1
ATOM 723 C C . ALA A 1 89 ? 12.728 -9.253 -3.675 1.00 23.36 89 ALA A C 1
ATOM 724 O O . ALA A 1 89 ? 12.349 -8.964 -2.544 1.00 19.83 89 ALA A O 1
ATOM 726 N N . ARG A 1 90 ? 13.942 -9.785 -3.929 1.00 22.05 90 ARG A N 1
ATOM 727 C CA . ARG A 1 90 ? 14.902 -10.081 -2.864 1.00 22.54 90 ARG A CA 1
ATOM 728 C C . ARG A 1 90 ? 15.254 -8.830 -2.030 1.00 25.96 90 ARG A C 1
ATOM 729 O O . ARG A 1 90 ? 15.217 -8.889 -0.794 1.00 25.38 90 ARG A O 1
ATOM 737 N N . ALA A 1 91 ? 15.522 -7.702 -2.722 1.00 23.87 91 ALA A N 1
ATOM 738 C CA . ALA A 1 91 ? 15.913 -6.421 -2.133 1.00 24.75 91 ALA A CA 1
ATOM 739 C C . ALA A 1 91 ? 14.777 -5.871 -1.276 1.00 29.07 91 ALA A C 1
ATOM 740 O O . ALA A 1 91 ? 15.018 -5.278 -0.236 1.00 27.31 91 ALA A O 1
ATOM 742 N N . LEU A 1 92 ? 13.537 -6.155 -1.673 1.00 26.61 92 LEU A N 1
ATOM 743 C CA . LEU A 1 92 ? 12.344 -5.763 -0.932 1.00 26.87 92 LEU A CA 1
ATOM 744 C C . LEU A 1 92 ? 12.032 -6.740 0.206 1.00 29.45 92 LEU A C 1
ATOM 745 O O . LEU A 1 92 ? 11.102 -6.514 0.974 1.00 29.80 92 LEU A O 1
ATOM 750 N N . GLY A 1 93 ? 12.814 -7.806 0.323 1.00 24.98 93 GLY A N 1
ATOM 751 C CA . GLY A 1 93 ? 12.617 -8.790 1.381 1.00 23.88 93 GLY A CA 1
ATOM 752 C C . GLY A 1 93 ? 11.609 -9.878 1.067 1.00 25.50 93 GLY A C 1
ATOM 753 O O . GLY A 1 93 ? 11.153 -10.577 1.976 1.00 27.06 93 GLY A O 1
ATOM 754 N N . TYR A 1 94 ? 11.250 -10.051 -0.212 1.00 19.20 94 TYR A N 1
ATOM 755 C CA . TYR A 1 94 ? 10.316 -11.134 -0.573 1.00 17.95 94 TYR A CA 1
ATOM 756 C C . TYR A 1 94 ? 11.054 -12.411 -0.995 1.00 22.02 94 TYR A C 1
ATOM 757 O O . TYR A 1 94 ? 12.238 -12.353 -1.295 1.00 19.28 94 TYR A O 1
ATOM 766 N N . ARG A 1 95 ? 10.366 -13.570 -0.940 1.00 19.55 95 ARG A N 1
ATOM 767 C CA . ARG A 1 95 ? 10.941 -14.874 -1.230 1.00 20.09 95 ARG A CA 1
ATOM 768 C C . ARG A 1 95 ? 11.064 -15.188 -2.699 1.00 22.30 95 ARG A C 1
ATOM 769 O O . ARG A 1 95 ? 10.068 -15.201 -3.436 1.00 20.21 95 ARG A O 1
ATOM 777 N N . VAL A 1 96 ? 12.291 -15.506 -3.117 1.00 18.74 96 VAL A N 1
ATOM 778 C CA . VAL A 1 96 ? 12.524 -16.004 -4.461 1.00 17.50 96 VAL A CA 1
ATOM 779 C C . VAL A 1 96 ? 12.760 -17.503 -4.148 1.00 22.20 96 VAL A C 1
ATOM 780 O O . VAL A 1 96 ? 13.702 -17.823 -3.412 1.00 20.88 96 VAL A O 1
ATOM 784 N N . THR A 1 97 ? 11.884 -18.394 -4.647 1.00 17.34 97 THR A N 1
ATOM 785 C CA . THR A 1 97 ? 11.976 -19.840 -4.394 1.00 17.24 97 THR A CA 1
ATOM 786 C C . THR A 1 97 ? 12.781 -20.568 -5.451 1.00 20.45 97 THR A C 1
ATOM 787 O O . THR A 1 97 ? 13.265 -21.661 -5.172 1.00 21.31 97 THR A O 1
ATOM 791 N N . ARG A 1 98 ? 12.914 -19.965 -6.653 1.00 16.44 98 ARG A N 1
ATOM 792 C CA . ARG A 1 98 ? 13.704 -20.459 -7.777 1.00 15.72 98 ARG A CA 1
ATOM 793 C C . ARG A 1 98 ? 14.161 -19.256 -8.568 1.00 20.07 98 ARG A C 1
ATOM 794 O O . ARG A 1 98 ? 13.331 -18.553 -9.166 1.00 17.45 98 ARG A O 1
ATOM 802 N N . GLU A 1 99 ? 15.499 -19.004 -8.553 1.00 17.09 99 GLU A N 1
ATOM 803 C CA . GLU A 1 99 ? 16.157 -17.910 -9.243 1.00 16.93 99 GLU A CA 1
ATOM 804 C C . GLU A 1 99 ? 16.033 -18.122 -10.731 1.00 21.16 99 GLU A C 1
ATOM 805 O O . GLU A 1 99 ? 16.062 -19.264 -11.201 1.00 19.66 99 GLU A O 1
ATOM 811 N N . ALA A 1 100 ? 15.915 -17.023 -11.470 1.00 17.83 100 ALA A N 1
ATOM 812 C CA . ALA A 1 100 ? 15.875 -16.964 -12.926 1.00 17.65 100 ALA A CA 1
ATOM 813 C C . ALA A 1 100 ? 16.954 -17.848 -13.570 1.00 22.76 100 ALA A C 1
ATOM 814 O O . ALA A 1 100 ? 18.133 -17.808 -13.182 1.00 21.62 100 ALA A O 1
ATOM 816 N N . GLY A 1 101 ? 16.519 -18.668 -14.508 1.00 20.57 101 GLY A N 1
ATOM 817 C CA . GLY A 1 101 ? 17.377 -19.604 -15.225 1.00 21.41 101 GLY A CA 1
ATOM 818 C C . GLY A 1 101 ? 16.555 -20.414 -16.194 1.00 26.17 101 GLY A C 1
ATOM 819 O O . GLY A 1 101 ? 15.326 -20.321 -16.179 1.00 22.43 101 GLY A O 1
ATOM 820 N N . LEU A 1 102 ? 17.207 -21.218 -17.046 1.00 26.53 102 LEU A N 1
ATOM 821 C CA . LEU A 1 102 ? 16.445 -22.016 -18.014 1.00 28.60 102 LEU A CA 1
ATOM 822 C C . LEU A 1 102 ? 15.612 -23.085 -17.327 1.00 36.81 102 LEU A C 1
ATOM 823 O O . LEU A 1 102 ? 16.055 -23.657 -16.332 1.00 34.68 102 LEU A O 1
ATOM 828 N N . MET A 1 103 ? 14.368 -23.293 -17.816 1.00 38.54 103 MET A N 1
ATOM 829 C CA . MET A 1 103 ? 13.440 -24.304 -17.305 1.00 41.13 103 MET A CA 1
ATOM 830 C C . MET A 1 103 ? 14.116 -25.679 -17.463 1.00 50.13 103 MET A C 1
ATOM 831 O O . MET A 1 103 ? 14.770 -25.914 -18.482 1.00 49.42 103 MET A O 1
ATOM 836 N N . GLN A 1 104 ? 13.993 -26.554 -16.438 1.00 51.72 104 GLN A N 1
ATOM 837 C CA . GLN A 1 104 ? 14.564 -27.913 -16.362 1.00 54.11 104 GLN A CA 1
ATOM 838 C C . GLN A 1 104 ? 14.809 -28.591 -17.727 1.00 61.79 104 GLN A C 1
ATOM 839 O O . GLN A 1 104 ? 15.937 -29.001 -18.003 1.00 62.14 104 GLN A O 1
ATOM 845 N N . HIS A 1 105 ? 13.769 -28.672 -18.580 1.00 60.11 105 HIS A N 1
ATOM 846 C CA . HIS A 1 105 ? 13.886 -29.245 -19.922 1.00 60.87 105 HIS A CA 1
ATOM 847 C C . HIS A 1 105 ? 13.232 -28.318 -20.955 1.00 63.45 105 HIS A C 1
ATOM 848 O O . HIS A 1 105 ? 12.119 -28.575 -21.437 1.00 64.37 105 HIS A O 1
ATOM 855 N N . GLY A 1 106 ? 13.930 -27.221 -21.248 1.00 56.18 106 GLY A N 1
ATOM 856 C CA . GLY A 1 106 ? 13.475 -26.204 -22.189 1.00 53.85 106 GLY A CA 1
ATOM 857 C C . GLY A 1 106 ? 14.405 -25.016 -22.325 1.00 52.48 106 GLY A C 1
ATOM 858 O O . GLY A 1 106 ? 15.499 -25.000 -21.746 1.00 51.32 106 GLY A O 1
ATOM 859 N N . ARG A 1 107 ? 13.957 -24.004 -23.092 1.00 44.95 107 ARG A N 1
ATOM 860 C CA . ARG A 1 107 ? 14.725 -22.785 -23.368 1.00 43.18 107 ARG A CA 1
ATOM 861 C C . ARG A 1 107 ? 14.104 -21.500 -22.780 1.00 41.87 107 ARG A C 1
ATOM 862 O O . ARG A 1 107 ? 14.646 -20.408 -22.973 1.00 40.69 107 ARG A O 1
ATOM 870 N N . SER A 1 108 ? 12.969 -21.620 -22.070 1.00 35.08 108 SER A N 1
ATOM 871 C CA . SER A 1 108 ? 12.345 -20.458 -21.446 1.00 32.29 108 SER A CA 1
ATOM 872 C C . SER A 1 108 ? 13.056 -20.100 -20.137 1.00 28.43 108 SER A C 1
ATOM 873 O O . SER A 1 108 ? 13.436 -20.991 -19.373 1.00 26.74 108 SER A O 1
ATOM 876 N N . VAL A 1 109 ? 13.296 -18.802 -19.919 1.00 21.89 109 VAL A N 1
ATOM 877 C CA . VAL A 1 109 ? 13.923 -18.274 -18.714 1.00 19.87 109 VAL A CA 1
ATOM 878 C C . VAL A 1 109 ? 12.748 -18.060 -17.738 1.00 20.92 109 VAL A C 1
ATOM 879 O O . VAL A 1 109 ? 11.812 -17.328 -18.065 1.00 19.33 109 VAL A O 1
ATOM 883 N N . ILE A 1 110 ? 12.753 -18.806 -16.620 1.00 18.90 110 ILE A N 1
ATOM 884 C CA . ILE A 1 110 ? 11.691 -18.799 -15.612 1.00 18.23 110 ILE A CA 1
ATOM 885 C C . ILE A 1 110 ? 12.284 -18.569 -14.222 1.00 20.40 110 ILE A C 1
ATOM 886 O O . ILE A 1 110 ? 13.435 -18.924 -13.953 1.00 20.43 110 ILE A O 1
ATOM 891 N N . ALA A 1 111 ? 11.463 -18.027 -13.327 1.00 13.05 111 ALA A N 1
ATOM 892 C CA . ALA A 1 111 ? 11.799 -17.838 -11.925 1.00 12.08 111 ALA A CA 1
ATOM 893 C C . ALA A 1 111 ? 10.497 -18.038 -11.146 1.00 16.90 111 ALA A C 1
ATOM 894 O O . ALA A 1 111 ? 9.406 -17.978 -11.724 1.00 14.95 111 ALA A O 1
ATOM 896 N N . PHE A 1 112 ? 10.615 -18.255 -9.858 1.00 15.41 112 PHE A N 1
ATOM 897 C CA . PHE A 1 112 ? 9.471 -18.376 -8.987 1.00 15.97 112 PHE A CA 1
ATOM 898 C C . PHE A 1 112 ? 9.626 -17.527 -7.770 1.00 17.78 112 PHE A C 1
ATOM 899 O O . PHE A 1 112 ? 10.685 -17.541 -7.115 1.00 15.41 112 PHE A O 1
ATOM 907 N N . LEU A 1 113 ? 8.545 -16.830 -7.434 1.00 13.74 113 LEU A N 1
ATOM 908 C CA . LEU A 1 113 ? 8.499 -16.028 -6.209 1.00 12.92 113 LEU A CA 1
ATOM 909 C C . LEU A 1 113 ? 7.403 -16.610 -5.355 1.00 16.67 113 LEU A C 1
ATOM 910 O O . LEU A 1 113 ? 6.538 -17.345 -5.859 1.00 14.13 113 LEU A O 1
ATOM 915 N N . GLU A 1 114 ? 7.386 -16.238 -4.063 1.00 12.45 114 GLU A N 1
ATOM 916 C CA . GLU A 1 114 ? 6.243 -16.548 -3.239 1.00 11.66 114 GLU A CA 1
ATOM 917 C C . GLU A 1 114 ? 5.766 -15.247 -2.681 1.00 15.91 114 GLU A C 1
ATOM 918 O O . GLU A 1 114 ? 6.588 -14.434 -2.238 1.00 15.62 114 GLU A O 1
ATOM 924 N N . ASP A 1 115 ? 4.451 -15.022 -2.702 1.00 12.53 115 ASP A N 1
ATOM 925 C CA . ASP A 1 115 ? 3.899 -13.803 -2.107 1.00 10.08 115 ASP A CA 1
ATOM 926 C C . ASP A 1 115 ? 3.872 -13.990 -0.574 1.00 13.24 115 ASP A C 1
ATOM 927 O O . ASP A 1 115 ? 4.223 -15.074 -0.049 1.00 12.31 115 ASP A O 1
ATOM 932 N N . PRO A 1 116 ? 3.467 -12.962 0.201 1.00 12.14 116 PRO A N 1
ATOM 933 C CA . PRO A 1 116 ? 3.486 -13.104 1.672 1.00 12.95 116 PRO A CA 1
ATOM 934 C C . PRO A 1 116 ? 2.686 -14.261 2.251 1.00 15.65 116 PRO A C 1
ATOM 935 O O . PRO A 1 116 ? 3.050 -14.793 3.304 1.00 15.94 116 PRO A O 1
ATOM 939 N N . ASP A 1 117 ? 1.589 -14.659 1.570 1.00 12.52 117 ASP A N 1
ATOM 940 C CA . ASP A 1 117 ? 0.783 -15.788 1.995 1.00 12.34 117 ASP A CA 1
ATOM 941 C C . ASP A 1 117 ? 1.354 -17.133 1.528 1.00 16.15 117 ASP A C 1
ATOM 942 O O . ASP A 1 117 ? 0.798 -18.172 1.887 1.00 14.54 117 ASP A O 1
ATOM 947 N N . GLY A 1 118 ? 2.386 -17.100 0.699 1.00 14.48 118 GLY A N 1
ATOM 948 C CA . GLY A 1 118 ? 2.984 -18.339 0.211 1.00 14.86 118 GLY A CA 1
ATOM 949 C C . GLY A 1 118 ? 2.498 -18.806 -1.146 1.00 16.90 118 GLY A C 1
ATOM 950 O O . GLY A 1 118 ? 2.916 -19.876 -1.598 1.00 15.96 118 GLY A O 1
ATOM 951 N N . TYR A 1 119 ? 1.613 -18.023 -1.818 1.00 12.38 119 TYR A N 1
ATOM 952 C CA . TYR A 1 119 ? 1.161 -18.377 -3.169 1.00 9.60 119 TYR A CA 1
ATOM 953 C C . TYR A 1 119 ? 2.311 -18.186 -4.121 1.00 13.71 119 TYR A C 1
ATOM 954 O O . TYR A 1 119 ? 3.076 -17.209 -4.006 1.00 13.01 119 TYR A O 1
ATOM 963 N N . LYS A 1 120 ? 2.455 -19.129 -5.056 1.00 9.20 120 LYS A N 1
ATOM 964 C CA . LYS A 1 120 ? 3.541 -19.126 -6.034 1.00 8.64 120 LYS A CA 1
ATOM 965 C C . LYS A 1 120 ? 3.255 -18.247 -7.222 1.00 12.80 120 LYS A C 1
ATOM 966 O O . LYS A 1 120 ? 2.147 -18.284 -7.783 1.00 12.88 120 LYS A O 1
ATOM 972 N N . VAL A 1 121 ? 4.246 -17.432 -7.594 1.00 9.51 121 VAL A N 1
ATOM 973 C CA . VAL A 1 121 ? 4.187 -16.563 -8.763 1.00 8.63 121 VAL A CA 1
ATOM 974 C C . VAL A 1 121 ? 5.287 -17.005 -9.707 1.00 13.69 121 VAL A C 1
ATOM 975 O O . VAL A 1 121 ? 6.466 -17.013 -9.346 1.00 11.99 121 VAL A O 1
ATOM 979 N N . GLU A 1 122 ? 4.890 -17.410 -10.903 1.00 10.38 122 GLU A N 1
ATOM 980 C CA . GLU A 1 122 ? 5.829 -17.855 -11.928 1.00 11.22 122 GLU A CA 1
ATOM 981 C C . GLU A 1 122 ? 6.172 -16.675 -12.816 1.00 15.72 122 GLU A C 1
ATOM 982 O O . GLU A 1 122 ? 5.284 -16.033 -13.401 1.00 15.50 122 GLU A O 1
ATOM 988 N N . LEU A 1 123 ? 7.459 -16.391 -12.936 1.00 10.65 123 LEU A N 1
ATOM 989 C CA . LEU A 1 123 ? 7.915 -15.324 -13.844 1.00 11.04 123 LEU A CA 1
ATOM 990 C C . LEU A 1 123 ? 8.448 -15.956 -15.118 1.00 15.45 123 LEU A C 1
ATOM 991 O O . LEU A 1 123 ? 9.278 -16.856 -15.047 1.00 16.14 123 LEU A O 1
ATOM 996 N N . ILE A 1 124 ? 7.964 -15.511 -16.270 1.00 13.16 124 ILE A N 1
ATOM 997 C CA . ILE A 1 124 ? 8.397 -16.054 -17.564 1.00 12.38 124 ILE A CA 1
ATOM 998 C C . ILE A 1 124 ? 8.945 -14.915 -18.388 1.00 17.84 124 ILE A C 1
ATOM 999 O O . ILE A 1 124 ? 8.227 -13.964 -18.690 1.00 17.45 124 ILE A O 1
ATOM 1004 N N . GLN A 1 125 ? 10.237 -14.968 -18.701 1.00 16.39 125 GLN A N 1
ATOM 1005 C CA . GLN A 1 125 ? 10.880 -13.899 -19.465 1.00 17.53 125 GLN A CA 1
ATOM 1006 C C . GLN A 1 125 ? 10.350 -13.787 -20.889 1.00 23.53 125 GLN A C 1
ATOM 1007 O O . GLN A 1 125 ? 10.304 -14.786 -21.605 1.00 24.55 125 GLN A O 1
ATOM 1013 N N . LYS A 1 126 ? 9.985 -12.563 -21.307 1.00 23.67 126 LYS A N 1
ATOM 1014 C CA . LYS A 1 126 ? 9.453 -12.240 -22.638 1.00 25.5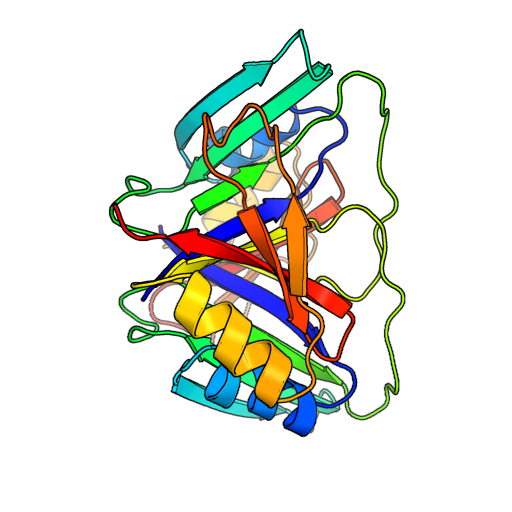9 126 LYS A CA 1
ATOM 1015 C C . LYS A 1 126 ? 10.362 -12.739 -23.749 1.00 35.40 126 LYS A C 1
ATOM 1016 O O . LYS A 1 126 ? 11.591 -12.628 -23.647 1.00 34.87 126 LYS A O 1
ATOM 1022 N N . GLY A 1 127 ? 9.737 -13.355 -24.750 1.00 35.47 127 GLY A N 1
ATOM 1023 C CA . GLY A 1 127 ? 10.395 -13.942 -25.907 1.00 36.49 127 GLY A CA 1
ATOM 1024 C C . GLY A 1 127 ? 10.708 -15.419 -25.762 1.00 44.64 127 GLY A C 1
ATOM 1025 O O . GLY A 1 127 ? 10.676 -16.159 -26.754 1.00 46.61 127 GLY A O 1
ATOM 1026 N N . THR A 1 128 ? 11.010 -15.859 -24.527 1.00 40.74 128 THR A N 1
ATOM 1027 C CA . THR A 1 128 ? 11.423 -17.232 -24.216 1.00 40.51 128 THR A CA 1
ATOM 1028 C C . THR A 1 128 ? 10.280 -18.249 -24.073 1.00 45.81 128 THR A C 1
ATOM 1029 O O . THR A 1 128 ? 10.524 -19.447 -24.257 1.00 46.23 128 THR A O 1
ATOM 1033 N N . GLN A 1 129 ? 9.064 -17.792 -23.686 1.00 41.97 129 GLN A N 1
ATOM 1034 C CA . GLN A 1 129 ? 7.887 -18.651 -23.470 1.00 56.69 129 GLN A CA 1
ATOM 1035 C C . GLN A 1 129 ? 7.622 -19.647 -24.613 1.00 91.55 129 GLN A C 1
ATOM 1036 O O . GLN A 1 129 ? 7.361 -20.821 -24.348 1.00 53.90 129 GLN A O 1
ATOM 1042 N N . MET B 1 1 ? 4.792 -5.768 -18.807 1.00 24.16 1 MET B N 1
ATOM 1043 C CA . MET B 1 1 ? 4.400 -6.925 -18.011 1.00 21.72 1 MET B CA 1
ATOM 1044 C C . MET B 1 1 ? 2.937 -7.267 -18.247 1.00 19.16 1 MET B C 1
ATOM 1045 O O . MET B 1 1 ? 2.143 -6.365 -18.466 1.00 16.75 1 MET B O 1
ATOM 1050 N N . ARG B 1 2 ? 2.568 -8.555 -18.169 1.00 14.24 2 ARG B N 1
ATOM 1051 C CA . ARG B 1 2 ? 1.159 -8.964 -18.260 1.00 12.93 2 ARG B CA 1
ATOM 1052 C C . ARG B 1 2 ? 0.951 -10.267 -17.529 1.00 13.43 2 ARG B C 1
ATOM 1053 O O . ARG B 1 2 ? 1.896 -11.019 -17.372 1.00 13.72 2 ARG B O 1
ATOM 1061 N N . ILE B 1 3 ? -0.281 -10.559 -17.130 1.00 10.81 3 ILE B N 1
ATOM 1062 C CA . ILE B 1 3 ? -0.597 -11.873 -16.527 1.00 9.98 3 ILE B CA 1
ATOM 1063 C C . ILE B 1 3 ? -0.691 -12.866 -17.676 1.00 13.48 3 ILE B C 1
ATOM 1064 O O . ILE B 1 3 ? -1.399 -12.621 -18.666 1.00 13.13 3 ILE B O 1
ATOM 1069 N N . LEU B 1 4 ? 0.006 -14.00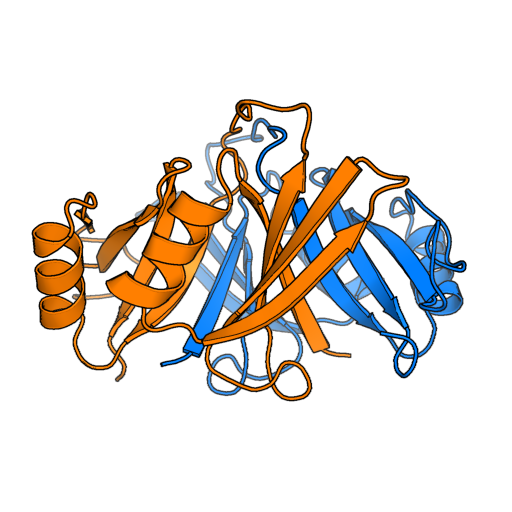2 -17.547 1.00 11.86 4 LEU B N 1
ATOM 1070 C CA . LEU B 1 4 ? 0.013 -15.008 -18.605 1.00 11.30 4 LEU B CA 1
ATOM 1071 C C . LEU B 1 4 ? -1.005 -16.109 -18.402 1.00 13.67 4 LEU B C 1
ATOM 1072 O O . LEU B 1 4 ? -1.617 -16.549 -19.374 1.00 13.89 4 LEU B O 1
ATOM 1077 N N . HIS B 1 5 ? -1.080 -16.652 -17.169 1.00 9.42 5 HIS B N 1
ATOM 1078 C CA . HIS B 1 5 ? -2.017 -17.710 -16.862 1.00 7.66 5 HIS B CA 1
ATOM 1079 C C . HIS B 1 5 ? -2.163 -17.950 -15.365 1.00 7.69 5 HIS B C 1
ATOM 1080 O O . HIS B 1 5 ? -1.353 -17.507 -14.568 1.00 7.50 5 HIS B O 1
ATOM 1087 N N . SER B 1 6 ? -3.207 -18.680 -15.014 1.00 5.78 6 SER B N 1
ATOM 1088 C CA . SER B 1 6 ? -3.417 -19.232 -13.679 1.00 6.70 6 SER B CA 1
ATOM 1089 C C . SER B 1 6 ? -3.263 -20.756 -13.920 1.00 9.70 6 SER B C 1
ATOM 1090 O O . SER B 1 6 ? -3.717 -21.242 -14.968 1.00 11.11 6 SER B O 1
ATOM 1093 N N . MET B 1 7 ? -2.559 -21.474 -13.035 1.00 7.03 7 MET B N 1
ATOM 1094 C CA . MET B 1 7 ? -2.353 -22.931 -13.177 1.00 6.06 7 MET B CA 1
ATOM 1095 C C . MET B 1 7 ? -3.101 -23.677 -12.069 1.00 9.03 7 MET B C 1
ATOM 1096 O O . MET B 1 7 ? -3.032 -23.278 -10.907 1.00 9.41 7 MET B O 1
ATOM 1101 N N . LEU B 1 8 ? -3.838 -24.748 -12.442 1.00 6.96 8 LEU B N 1
ATOM 1102 C CA . LEU B 1 8 ? -4.517 -25.680 -11.529 1.00 6.82 8 LEU B CA 1
ATOM 1103 C C . LEU B 1 8 ? -4.049 -27.088 -11.862 1.00 10.55 8 LEU B C 1
ATOM 1104 O O . LEU B 1 8 ? -3.932 -27.447 -13.051 1.00 10.21 8 LEU B O 1
ATOM 1109 N N . ARG B 1 9 ? -3.867 -27.911 -10.818 1.00 8.04 9 ARG B N 1
ATOM 1110 C CA . ARG B 1 9 ? -3.503 -29.308 -11.007 1.00 6.10 9 ARG B CA 1
ATOM 1111 C C . ARG B 1 9 ? -4.788 -30.138 -11.054 1.00 10.11 9 ARG B C 1
ATOM 1112 O O . ARG B 1 9 ? -5.707 -29.954 -10.251 1.00 11.25 9 ARG B O 1
ATOM 1120 N N . VAL B 1 10 ? -4.856 -31.046 -12.019 1.00 7.83 10 VAL B N 1
ATOM 1121 C CA . VAL B 1 10 ? -6.020 -31.874 -12.302 1.00 6.23 10 VAL B CA 1
ATOM 1122 C C . VAL B 1 10 ? -5.709 -33.379 -12.186 1.00 11.18 10 VAL B C 1
ATOM 1123 O O . VAL B 1 10 ? -4.649 -33.823 -12.618 1.00 10.83 10 VAL B O 1
ATOM 1127 N N . ALA B 1 11 ? -6.625 -34.132 -11.599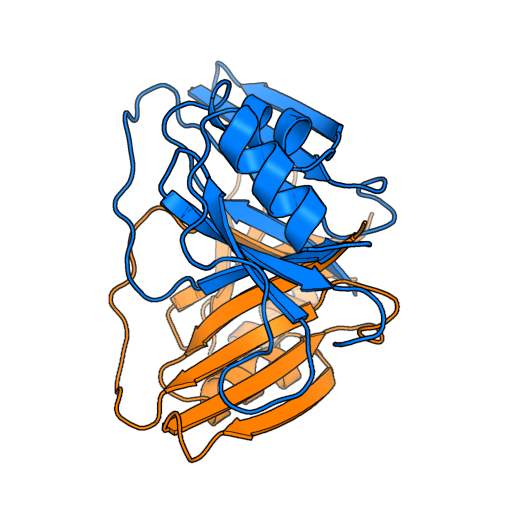 1.00 10.12 11 ALA B N 1
ATOM 1128 C CA . ALA B 1 11 ? -6.445 -35.586 -11.396 1.00 11.86 11 ALA B CA 1
ATOM 1129 C C . ALA B 1 11 ? -6.581 -36.331 -12.727 1.00 15.87 11 ALA B C 1
ATOM 1130 O O . ALA B 1 11 ? -5.794 -37.221 -13.013 1.00 15.03 11 ALA B O 1
ATOM 1132 N N . ASP B 1 12 ? -7.523 -35.901 -13.577 1.00 12.04 12 ASP B N 1
ATOM 1133 C CA . ASP B 1 12 ? -7.768 -36.567 -14.859 1.00 12.15 12 ASP B CA 1
ATOM 1134 C C . ASP B 1 12 ? -7.810 -35.468 -15.894 1.00 15.00 12 ASP B C 1
ATOM 1135 O O . ASP B 1 12 ? -8.785 -34.723 -15.923 1.00 13.38 12 ASP B O 1
ATOM 1140 N N . LEU B 1 13 ? -6.787 -35.381 -16.752 1.00 12.97 13 LEU B N 1
ATOM 1141 C CA . LEU B 1 13 ? -6.742 -34.339 -17.764 1.00 11.77 13 LEU B CA 1
ATOM 1142 C C . LEU B 1 13 ? -7.902 -34.436 -18.761 1.00 14.74 13 LEU B C 1
ATOM 1143 O O . LEU B 1 13 ? -8.438 -33.410 -19.163 1.00 11.87 13 LEU B O 1
ATOM 1148 N N . GLU B 1 14 ? -8.245 -35.663 -19.230 1.00 13.39 14 GLU B N 1
ATOM 1149 C CA . GLU B 1 14 ? -9.312 -35.769 -20.226 1.00 13.45 14 GLU B CA 1
ATOM 1150 C C . GLU B 1 14 ? -10.657 -35.262 -19.671 1.00 13.91 14 GLU B C 1
ATOM 1151 O O . GLU B 1 14 ? -11.402 -34.568 -20.386 1.00 12.34 14 GLU B O 1
ATOM 1157 N N . ALA B 1 15 ? -10.957 -35.592 -18.396 1.00 12.41 15 ALA B N 1
ATOM 1158 C CA . ALA B 1 15 ? -12.193 -35.137 -17.727 1.00 13.63 15 ALA B CA 1
ATOM 1159 C C . ALA B 1 15 ? -12.195 -33.611 -17.608 1.00 13.28 15 ALA B C 1
ATOM 1160 O O . ALA B 1 15 ? -13.225 -32.967 -17.850 1.00 11.85 15 ALA B O 1
ATOM 1162 N N . ALA B 1 16 ? -11.039 -33.046 -17.198 1.00 10.83 16 ALA B N 1
ATOM 1163 C CA . ALA B 1 16 ? -10.869 -31.596 -17.049 1.00 9.75 16 ALA B CA 1
ATOM 1164 C C . ALA B 1 16 ? -11.079 -30.935 -18.407 1.00 13.58 16 ALA B C 1
ATOM 1165 O O . ALA B 1 16 ? -11.818 -29.959 -18.501 1.00 12.20 16 ALA B O 1
ATOM 1167 N N . LEU B 1 17 ? -10.463 -31.486 -19.479 1.00 10.53 17 LEU B N 1
ATOM 1168 C CA . LEU B 1 17 ? -10.605 -30.871 -20.791 1.00 8.83 17 LEU B CA 1
ATOM 1169 C C . LEU B 1 17 ? -12.010 -30.927 -21.307 1.00 11.36 17 LEU B C 1
ATOM 1170 O O . LEU B 1 17 ? -12.470 -29.960 -21.903 1.00 12.49 17 LEU B O 1
ATOM 1175 N N . GLU B 1 18 ? -12.709 -32.053 -21.051 1.00 11.56 18 GLU B N 1
ATOM 1176 C CA . GLU B 1 18 ? -14.113 -32.223 -21.427 1.00 12.88 18 GLU B CA 1
ATOM 1177 C C . GLU B 1 18 ? -14.934 -31.068 -20.787 1.00 14.66 18 GLU B C 1
ATOM 1178 O O . GLU B 1 18 ? -15.778 -30.458 -21.446 1.00 14.01 18 GLU B O 1
ATOM 1184 N N . PHE B 1 19 ? -14.646 -30.736 -19.526 1.00 12.19 19 PHE B N 1
ATOM 1185 C CA . PHE B 1 19 ? -15.413 -29.669 -18.839 1.00 10.31 19 PHE B CA 1
ATOM 1186 C C . PHE B 1 19 ? -15.149 -28.296 -19.450 1.00 12.22 19 PHE B C 1
ATOM 1187 O O . PHE B 1 19 ? -16.091 -27.580 -19.804 1.00 11.59 19 PHE B O 1
ATOM 1195 N N . TYR B 1 20 ? -13.859 -27.916 -19.555 1.00 9.23 20 TYR B N 1
ATOM 1196 C CA . TYR B 1 20 ? -13.502 -26.589 -20.048 1.00 7.00 20 TYR B CA 1
ATOM 1197 C C . TYR B 1 20 ? -13.868 -26.399 -21.492 1.00 12.18 20 TYR B C 1
ATOM 1198 O O . TYR B 1 20 ? -14.339 -25.319 -21.836 1.00 10.51 20 TYR B O 1
ATOM 1207 N N . THR B 1 21 ? -13.719 -27.450 -22.331 1.00 11.80 21 THR B N 1
ATOM 1208 C CA . THR B 1 21 ? -14.095 -27.267 -23.740 1.00 11.62 21 THR B CA 1
ATOM 1209 C C . THR B 1 21 ? -15.616 -27.359 -23.978 1.00 19.53 21 THR B C 1
ATOM 1210 O O . THR B 1 21 ? -16.114 -26.573 -24.765 1.00 22.42 21 THR B O 1
ATOM 1214 N N . ARG B 1 22 ? -16.344 -28.297 -23.339 1.00 15.32 22 ARG B N 1
ATOM 1215 C CA . ARG B 1 22 ? -17.786 -28.481 -23.613 1.00 16.86 22 ARG B CA 1
ATOM 1216 C C . ARG B 1 22 ? -18.686 -27.608 -22.769 1.00 21.76 22 ARG B C 1
ATOM 1217 O O . ARG B 1 22 ? -19.633 -27.021 -23.301 1.00 21.68 22 ARG B O 1
ATOM 1225 N N . ALA B 1 23 ? -18.453 -27.558 -21.451 1.00 17.23 23 ALA B N 1
ATOM 1226 C CA . ALA B 1 23 ? -19.311 -26.727 -20.612 1.00 17.40 23 ALA B CA 1
ATOM 1227 C C . ALA B 1 23 ? -18.960 -25.264 -20.762 1.00 21.70 23 ALA B C 1
ATOM 1228 O O . ALA B 1 23 ? -19.877 -24.427 -20.754 1.00 24.22 23 ALA B O 1
ATOM 1230 N N . LEU B 1 24 ? -17.655 -24.939 -20.943 1.00 13.79 24 LEU B N 1
ATOM 1231 C CA . LEU B 1 24 ? -17.267 -23.524 -21.053 1.00 13.72 24 LEU B CA 1
ATOM 1232 C C . LEU B 1 24 ? -16.869 -23.000 -22.415 1.00 16.38 24 LEU B C 1
ATOM 1233 O O . LEU B 1 24 ? -16.561 -21.812 -22.545 1.00 16.02 24 LEU B O 1
ATOM 1238 N N . ASP B 1 25 ? -16.904 -23.860 -23.446 1.00 13.10 25 ASP B N 1
ATOM 1239 C CA . ASP B 1 25 ? -16.556 -23.449 -24.803 1.00 12.09 25 ASP B CA 1
ATOM 1240 C C . ASP B 1 25 ? -15.153 -22.860 -24.949 1.00 15.79 25 ASP B C 1
ATOM 1241 O O . ASP B 1 25 ? -14.925 -22.056 -25.851 1.00 15.53 25 ASP B O 1
ATOM 1246 N N . MET B 1 26 ? -14.197 -23.286 -24.088 1.00 11.14 26 MET B N 1
ATOM 1247 C CA . MET B 1 26 ? -12.810 -22.875 -24.252 1.00 8.39 26 MET B CA 1
ATOM 1248 C C . MET B 1 26 ? -12.191 -23.653 -25.395 1.00 12.31 26 MET B C 1
ATOM 1249 O O . MET B 1 26 ? -12.618 -24.756 -25.691 1.00 13.01 26 MET B O 1
ATOM 1254 N N . ARG B 1 27 ? -11.124 -23.101 -25.961 1.00 9.40 27 ARG B N 1
ATOM 1255 C CA . ARG B 1 27 ? -10.349 -23.711 -27.023 1.00 10.54 27 ARG B CA 1
ATOM 1256 C C . ARG B 1 27 ? -9.130 -24.334 -26.342 1.00 13.20 27 ARG B C 1
ATOM 1257 O O . ARG B 1 27 ? -8.597 -23.728 -25.406 1.00 12.49 27 ARG B O 1
ATOM 1265 N N . LEU B 1 28 ? -8.696 -25.543 -26.796 1.00 8.85 28 LEU B N 1
ATOM 1266 C CA . LEU B 1 28 ? -7.434 -26.146 -26.343 1.00 8.54 28 LEU B CA 1
ATOM 1267 C C . LEU B 1 28 ? -6.370 -25.426 -27.161 1.00 13.53 28 LEU B C 1
ATOM 1268 O O . LEU B 1 28 ? -6.272 -25.622 -28.390 1.00 12.68 28 LEU B O 1
ATOM 1273 N N . LEU B 1 29 ? -5.610 -24.544 -26.516 1.00 8.91 29 LEU B N 1
ATOM 1274 C CA . LEU B 1 29 ? -4.625 -23.739 -27.246 1.00 8.93 29 LEU B CA 1
ATOM 1275 C C . LEU B 1 29 ? -3.301 -24.438 -27.452 1.00 15.19 29 LEU B C 1
ATOM 1276 O O . LEU B 1 29 ? -2.591 -24.178 -28.434 1.00 14.21 29 LEU B O 1
ATOM 1281 N N . ARG B 1 30 ? -2.929 -25.276 -26.479 1.00 13.27 30 ARG B N 1
ATOM 1282 C CA . ARG B 1 30 ? -1.604 -25.912 -26.466 1.00 13.14 30 ARG B CA 1
ATOM 1283 C C . ARG B 1 30 ? -1.680 -27.040 -25.436 1.00 14.66 30 ARG B C 1
ATOM 1284 O O . ARG B 1 30 ? -2.406 -26.951 -24.445 1.00 11.28 30 ARG B O 1
ATOM 1292 N N . ARG B 1 31 ? -0.932 -28.116 -25.679 1.00 10.20 31 ARG B N 1
ATOM 1293 C CA . ARG B 1 31 ? -0.856 -29.236 -24.759 1.00 8.88 31 ARG B CA 1
ATOM 1294 C C . ARG B 1 31 ? 0.496 -29.893 -25.019 1.00 13.68 31 ARG B C 1
ATOM 1295 O O . ARG B 1 31 ? 0.909 -29.989 -26.185 1.00 12.05 31 ARG B O 1
ATOM 1303 N N . ARG B 1 32 ? 1.174 -30.383 -23.964 1.00 11.14 32 ARG B N 1
ATOM 1304 C CA . ARG B 1 32 ? 2.496 -30.983 -24.184 1.00 10.64 32 ARG B CA 1
ATOM 1305 C C . ARG B 1 32 ? 2.851 -31.934 -23.070 1.00 15.17 32 ARG B C 1
ATOM 1306 O O . ARG B 1 32 ? 2.705 -31.580 -21.893 1.00 11.98 32 ARG B O 1
ATOM 1314 N N . ASP B 1 33 ? 3.383 -33.123 -23.440 1.00 12.55 33 ASP B N 1
ATOM 1315 C CA . ASP B 1 33 ? 3.887 -34.087 -22.441 1.00 13.16 33 ASP B CA 1
ATOM 1316 C C . ASP B 1 33 ? 5.308 -33.692 -22.092 1.00 16.76 33 ASP B C 1
ATOM 1317 O O . ASP B 1 33 ? 6.060 -33.276 -22.965 1.00 17.64 33 ASP B O 1
ATOM 1322 N N . TYR B 1 34 ? 5.692 -33.864 -20.821 1.00 12.27 34 TYR B N 1
ATOM 1323 C CA . TYR B 1 34 ? 7.045 -33.607 -20.326 1.00 12.07 34 TYR B CA 1
ATOM 1324 C C . TYR B 1 34 ? 7.459 -34.936 -19.667 1.00 16.28 34 TYR B C 1
ATOM 1325 O O . TYR B 1 34 ? 7.211 -35.156 -18.481 1.00 14.14 34 TYR B O 1
ATOM 1334 N N . PRO B 1 35 ? 7.931 -35.924 -20.471 1.00 14.55 35 PRO B N 1
ATOM 1335 C CA . PRO B 1 35 ? 8.171 -37.271 -19.914 1.00 15.21 35 PRO B CA 1
ATOM 1336 C C . PRO B 1 35 ? 9.206 -37.330 -18.803 1.00 17.89 35 PRO B C 1
ATOM 1337 O O . PRO B 1 35 ? 9.117 -38.197 -17.932 1.00 19.21 35 PRO B O 1
ATOM 1341 N N . GLU B 1 36 ? 10.177 -36.448 -18.839 1.00 15.02 36 GLU B N 1
ATOM 1342 C CA . GLU B 1 36 ? 11.230 -36.427 -17.796 1.00 16.36 36 GLU B CA 1
ATOM 1343 C C . GLU B 1 36 ? 10.642 -36.006 -16.421 1.00 21.02 36 GLU B C 1
ATOM 1344 O O . GLU B 1 36 ? 11.074 -36.510 -15.394 1.00 18.82 36 GLU B O 1
ATOM 1350 N N . GLY B 1 37 ? 9.646 -35.124 -16.427 1.00 18.02 37 GLY B N 1
ATOM 1351 C CA . GLY B 1 37 ? 8.981 -34.701 -15.194 1.00 17.33 37 GLY B CA 1
ATOM 1352 C C . GLY B 1 37 ? 7.723 -35.495 -14.895 1.00 16.09 37 GLY B C 1
ATOM 1353 O O . GLY B 1 37 ? 7.075 -35.275 -13.872 1.00 14.18 37 GLY B O 1
ATOM 1354 N N . ARG B 1 38 ? 7.321 -36.383 -15.824 1.00 11.04 38 ARG B N 1
ATOM 1355 C CA . ARG B 1 38 ? 6.113 -37.205 -15.706 1.00 9.22 38 ARG B CA 1
ATOM 1356 C C . ARG B 1 38 ? 4.822 -36.375 -15.528 1.00 13.51 38 ARG B C 1
ATOM 1357 O O . ARG B 1 38 ? 4.039 -36.619 -14.621 1.00 13.45 38 ARG B O 1
ATOM 1365 N N . PHE B 1 39 ? 4.657 -35.361 -16.371 1.00 9.65 39 PHE B N 1
ATOM 1366 C CA . PHE B 1 39 ? 3.447 -34.516 -16.377 1.00 9.63 39 PHE B CA 1
ATOM 1367 C C . PHE B 1 39 ? 3.100 -34.062 -17.778 1.00 12.50 39 PHE B C 1
ATOM 1368 O O . PHE B 1 39 ? 3.927 -34.104 -18.705 1.00 12.97 39 PHE B O 1
ATOM 1376 N N . THR B 1 40 ? 1.853 -33.618 -17.931 1.00 10.26 40 THR B N 1
ATOM 1377 C CA . THR B 1 40 ? 1.376 -33.034 -19.166 1.00 9.31 40 THR B CA 1
ATOM 1378 C C . THR B 1 40 ? 0.767 -31.691 -18.800 1.00 11.38 40 THR B C 1
ATOM 1379 O O . THR B 1 40 ? 0.066 -31.604 -17.778 1.00 12.29 40 THR B O 1
ATOM 1383 N N . LEU B 1 41 ? 1.065 -30.662 -19.606 1.00 8.62 41 LEU B N 1
ATOM 1384 C CA . LEU B 1 41 ? 0.450 -29.342 -19.493 1.00 9.37 41 LEU B CA 1
ATOM 1385 C C . LEU B 1 41 ? -0.587 -29.162 -20.582 1.00 13.97 41 LEU B C 1
ATOM 1386 O O . LEU B 1 41 ? -0.388 -29.623 -21.700 1.00 12.77 41 LEU B O 1
ATOM 1391 N N . ALA B 1 42 ? -1.692 -28.479 -20.261 1.00 9.78 42 ALA B N 1
ATOM 1392 C CA . ALA B 1 42 ? -2.684 -28.106 -21.272 1.00 9.10 42 ALA B CA 1
ATOM 1393 C C . ALA B 1 42 ? -3.066 -26.659 -20.968 1.00 13.16 42 ALA B C 1
ATOM 1394 O O . ALA B 1 42 ? -3.134 -26.260 -19.793 1.00 12.72 42 ALA B O 1
ATOM 1396 N N . PHE B 1 43 ? -3.295 -25.881 -22.015 1.00 8.57 43 PHE B N 1
ATOM 1397 C CA . PHE B 1 43 ? -3.668 -24.470 -21.926 1.00 9.31 43 PHE B CA 1
ATOM 1398 C C . PHE B 1 43 ? -4.968 -24.283 -22.648 1.00 12.16 43 PHE B C 1
ATOM 1399 O O . PHE B 1 43 ? -5.082 -24.571 -23.848 1.00 11.79 43 PHE B O 1
ATOM 1407 N N . VAL B 1 44 ? -5.970 -23.843 -21.895 1.00 8.63 44 VAL B N 1
ATOM 1408 C CA . VAL B 1 44 ? -7.316 -23.606 -22.406 1.00 7.49 44 VAL B CA 1
ATOM 1409 C C . VAL B 1 44 ? -7.660 -22.113 -22.235 1.00 12.16 44 VAL B C 1
ATOM 1410 O O . VAL B 1 44 ? -7.246 -21.477 -21.265 1.00 10.94 44 VAL B O 1
ATOM 1414 N N . GLY B 1 45 ? -8.412 -21.567 -23.174 1.00 9.48 45 GLY B N 1
ATOM 1415 C CA . GLY B 1 45 ? -8.792 -20.163 -23.075 1.00 10.20 45 GLY B CA 1
ATOM 1416 C C . GLY B 1 45 ? -9.700 -19.764 -24.215 1.00 13.18 45 GLY B C 1
ATOM 1417 O O . GLY B 1 45 ? -10.226 -20.631 -24.916 1.00 12.01 45 GLY B O 1
ATOM 1418 N N . TYR B 1 46 ? -9.899 -18.465 -24.380 1.00 11.97 46 TYR B N 1
ATOM 1419 C CA . TYR B 1 46 ? -10.821 -17.955 -25.406 1.00 11.33 46 TYR B CA 1
ATOM 1420 C C . TYR B 1 46 ? -10.081 -17.189 -26.456 1.00 17.25 46 TYR B C 1
ATOM 1421 O O . TYR B 1 46 ? -10.546 -17.099 -27.587 1.00 17.62 46 TYR B O 1
ATOM 1430 N N . GLN B 1 47 ? -8.950 -16.596 -26.081 1.00 17.17 47 GLN B N 1
ATOM 1431 C CA . GLN B 1 47 ? -8.144 -15.825 -27.021 1.00 17.77 47 GLN B CA 1
ATOM 1432 C C . GLN B 1 47 ? -6.776 -16.467 -27.120 1.00 21.05 47 GLN B C 1
ATOM 1433 O O . GLN B 1 47 ? -6.412 -17.308 -26.281 1.00 20.12 47 GLN B O 1
ATOM 1439 N N . ASP B 1 48 ? -5.995 -16.050 -28.134 1.00 16.79 48 ASP B N 1
ATOM 1440 C CA . ASP B 1 48 ? -4.631 -16.516 -28.318 1.00 16.46 48 ASP B CA 1
ATOM 1441 C C . ASP B 1 48 ? -3.793 -16.161 -27.070 1.00 17.74 48 ASP B C 1
ATOM 1442 O O . ASP B 1 48 ? -4.018 -15.101 -26.446 1.00 15.40 48 ASP B O 1
ATOM 1447 N N . GLU B 1 49 ? -2.900 -17.075 -26.652 1.00 13.65 49 GLU B N 1
ATOM 1448 C CA . GLU B 1 49 ? -2.043 -16.836 -25.481 1.00 13.53 49 GLU B CA 1
ATOM 1449 C C . GLU B 1 49 ? -1.224 -15.551 -25.552 1.00 18.02 49 GLU B C 1
ATOM 1450 O O . GLU B 1 49 ? -0.915 -14.978 -24.503 1.00 17.44 49 GLU B O 1
ATOM 1456 N N . ARG B 1 50 ? -0.828 -15.105 -26.788 1.00 15.19 50 ARG B N 1
ATOM 1457 C CA . ARG B 1 50 ? -0.042 -13.873 -26.921 1.00 15.96 50 ARG B CA 1
ATOM 1458 C C . ARG B 1 50 ? -0.869 -12.618 -26.595 1.00 20.13 50 ARG B C 1
ATOM 1459 O O . ARG B 1 50 ? -0.302 -11.558 -26.314 1.00 19.25 50 ARG B O 1
ATOM 1467 N N . ALA B 1 51 ? -2.193 -12.750 -26.639 1.00 16.36 51 ALA B N 1
ATOM 1468 C CA . ALA B 1 51 ? -3.131 -11.639 -26.444 1.00 16.52 51 ALA B CA 1
ATOM 1469 C C . ALA B 1 51 ? -3.784 -11.607 -25.080 1.00 20.23 51 ALA B C 1
ATOM 1470 O O . ALA B 1 51 ? -4.290 -10.552 -24.688 1.00 17.75 51 ALA B O 1
ATOM 1472 N N . ALA B 1 52 ? -3.887 -12.775 -24.388 1.00 15.56 52 ALA B N 1
ATOM 1473 C CA . ALA B 1 52 ? -4.660 -12.774 -23.137 1.00 13.58 52 ALA B CA 1
ATOM 1474 C C . ALA B 1 52 ? -4.235 -13.894 -22.225 1.00 14.23 52 ALA B C 1
ATOM 1475 O O . ALA B 1 52 ? -3.673 -14.888 -22.691 1.00 12.41 52 ALA B O 1
ATOM 1477 N N . ALA B 1 53 ? -4.617 -13.777 -20.927 1.00 11.91 53 ALA B N 1
ATOM 1478 C CA . ALA B 1 53 ? -4.296 -14.784 -19.949 1.00 11.04 53 ALA B CA 1
ATOM 1479 C C . ALA B 1 53 ? -5.128 -16.041 -20.224 1.00 13.33 53 ALA B C 1
ATOM 1480 O O . ALA B 1 53 ? -6.317 -15.960 -20.566 1.00 11.88 53 ALA B O 1
ATOM 1482 N N . ALA B 1 54 ? -4.514 -17.193 -20.011 1.00 10.91 54 ALA B N 1
ATOM 1483 C CA . ALA B 1 54 ? -5.171 -18.474 -20.210 1.00 10.17 54 ALA B CA 1
ATOM 1484 C C . ALA B 1 54 ? -5.245 -19.250 -18.889 1.00 11.08 54 ALA B C 1
ATOM 1485 O O . ALA B 1 54 ? -4.802 -18.763 -17.844 1.00 9.43 54 ALA B O 1
ATOM 1487 N N . LEU B 1 55 ? -5.808 -20.454 -18.937 1.00 8.65 55 LEU B N 1
ATOM 1488 C CA . LEU B 1 55 ? -5.836 -21.350 -17.791 1.00 7.27 55 LEU B CA 1
ATOM 1489 C C . LEU B 1 55 ? -4.920 -22.529 -18.136 1.00 10.93 55 LEU B C 1
ATOM 1490 O O . LEU B 1 55 ? -5.159 -23.247 -19.118 1.00 8.87 55 LEU B O 1
ATOM 1495 N N . GLU B 1 56 ? -3.874 -22.722 -17.309 1.00 5.67 56 GLU B N 1
ATOM 1496 C CA . GLU B 1 56 ? -2.915 -23.822 -17.465 1.00 6.95 56 GLU B CA 1
ATOM 1497 C C . GLU B 1 56 ? -3.379 -24.980 -16.572 1.00 10.24 56 GLU B C 1
ATOM 1498 O O . GLU B 1 56 ? -3.644 -24.786 -15.384 1.00 8.74 56 GLU B O 1
ATOM 1504 N N . LEU B 1 57 ? -3.475 -26.179 -17.135 1.00 7.54 57 LEU B N 1
ATOM 1505 C CA . LEU B 1 57 ? -3.873 -27.372 -16.361 1.00 7.95 57 LEU B CA 1
ATOM 1506 C C . LEU B 1 57 ? -2.685 -28.339 -16.294 1.00 12.57 57 LEU B C 1
ATOM 1507 O O . LEU B 1 57 ? -2.095 -28.645 -17.333 1.00 11.13 57 LEU B O 1
ATOM 1512 N N . THR B 1 58 ? -2.313 -28.782 -15.094 1.00 8.31 58 THR B N 1
ATOM 1513 C CA . THR B 1 58 ? -1.169 -29.692 -14.962 1.00 8.38 58 THR B CA 1
ATOM 1514 C C . THR B 1 58 ? -1.718 -31.045 -14.563 1.00 11.14 58 THR B C 1
ATOM 1515 O O . THR B 1 58 ? -2.422 -31.177 -13.553 1.00 9.94 58 THR B O 1
ATOM 1519 N N . HIS B 1 59 ? -1.294 -32.083 -15.296 1.00 10.22 59 HIS B N 1
ATOM 1520 C CA . HIS B 1 59 ? -1.706 -33.411 -14.950 1.00 12.31 59 HIS B CA 1
ATOM 1521 C C . HIS B 1 59 ? -0.414 -34.177 -14.643 1.00 15.11 59 HIS B C 1
ATOM 1522 O O . HIS B 1 59 ? 0.393 -34.331 -15.549 1.00 14.48 59 HIS B O 1
ATOM 1529 N N . ASN B 1 60 ? -0.187 -34.564 -13.359 1.00 10.72 60 ASN B N 1
ATOM 1530 C CA . ASN B 1 60 ? 0.972 -35.312 -12.920 1.00 9.76 60 ASN B CA 1
ATOM 1531 C C . ASN B 1 60 ? 0.615 -36.775 -13.087 1.00 13.47 60 ASN B C 1
ATOM 1532 O O . ASN B 1 60 ? -0.403 -37.230 -12.562 1.00 14.09 60 ASN B O 1
ATOM 1537 N N . TRP B 1 61 ? 1.406 -37.490 -13.904 1.00 13.86 61 TRP B N 1
ATOM 1538 C CA . TRP B 1 61 ? 1.094 -38.885 -14.279 1.00 13.53 61 TRP B CA 1
ATOM 1539 C C . TRP B 1 61 ? 0.999 -39.848 -13.141 1.00 21.09 61 TRP B C 1
ATOM 1540 O O . TRP B 1 61 ? 0.235 -40.810 -13.234 1.00 23.15 61 TRP B O 1
ATOM 1551 N N . ASP B 1 62 ? 1.772 -39.631 -12.080 1.00 19.44 62 ASP B N 1
ATOM 1552 C CA . ASP B 1 62 ? 1.764 -40.549 -10.937 1.00 19.42 62 ASP B CA 1
ATOM 1553 C C . ASP B 1 62 ? 0.814 -40.180 -9.795 1.00 26.24 62 ASP B C 1
ATOM 1554 O O . ASP B 1 62 ? 0.858 -40.801 -8.733 1.00 27.49 62 ASP B O 1
ATOM 1559 N N . ARG B 1 63 ? -0.071 -39.211 -10.029 1.00 24.56 63 ARG B N 1
ATOM 1560 C CA . ARG B 1 63 ? -1.055 -38.765 -9.036 1.00 25.32 63 ARG B CA 1
ATOM 1561 C C . ARG B 1 63 ? -2.463 -39.156 -9.422 1.00 33.55 63 ARG B C 1
ATOM 1562 O O . ARG B 1 63 ? -2.803 -39.134 -10.601 1.00 35.09 63 ARG B O 1
ATOM 1570 N N . ASP B 1 64 ? -3.310 -39.414 -8.418 1.00 31.59 64 ASP B N 1
ATOM 1571 C CA . ASP B 1 64 ? -4.718 -39.763 -8.607 1.00 31.57 64 ASP B CA 1
ATOM 1572 C C . ASP B 1 64 ? -5.614 -38.641 -8.099 1.00 30.80 64 ASP B C 1
ATOM 1573 O O . ASP B 1 64 ? -6.828 -38.668 -8.320 1.00 29.40 64 ASP B O 1
ATOM 1578 N N . GLY B 1 65 ? -5.035 -37.713 -7.335 1.00 24.32 65 GLY B N 1
ATOM 1579 C CA . GLY B 1 65 ? -5.811 -36.635 -6.744 1.00 22.02 65 GLY B CA 1
ATOM 1580 C C . GLY B 1 65 ? -4.961 -35.642 -5.995 1.00 22.21 65 GLY B C 1
ATOM 1581 O O . GLY B 1 65 ? -3.750 -35.832 -5.848 1.00 21.68 65 GLY B O 1
ATOM 1582 N N . TYR B 1 66 ? -5.595 -34.553 -5.575 1.00 18.41 66 TYR B N 1
ATOM 1583 C CA . TYR B 1 66 ? -4.936 -33.460 -4.854 1.00 17.03 66 TYR B CA 1
ATOM 1584 C C . TYR B 1 66 ? -5.675 -33.123 -3.585 1.00 21.09 66 TYR B C 1
ATOM 1585 O O . TYR B 1 66 ? -6.887 -33.345 -3.493 1.00 19.37 66 TYR B O 1
ATOM 1594 N N . THR B 1 67 ? -4.960 -32.507 -2.640 1.00 15.87 67 THR B N 1
ATOM 1595 C CA . THR B 1 67 ? -5.546 -32.070 -1.388 1.00 15.98 67 THR B CA 1
ATOM 1596 C C . THR B 1 67 ? -5.837 -30.592 -1.566 1.00 20.94 67 THR B C 1
ATOM 1597 O O . THR B 1 67 ? -4.914 -29.801 -1.751 1.00 22.10 67 THR B O 1
ATOM 1601 N N . GLN B 1 68 ? -7.101 -30.218 -1.546 1.00 17.17 68 GLN B N 1
ATOM 1602 C CA . GLN B 1 68 ? -7.420 -28.814 -1.739 1.00 17.04 68 GLN B CA 1
ATOM 1603 C C . GLN B 1 68 ? -7.405 -28.087 -0.414 1.00 20.41 68 GLN B C 1
ATOM 1604 O O . GLN B 1 68 ? -7.986 -28.572 0.545 1.00 19.00 68 GLN B O 1
ATOM 1610 N N . GLY B 1 69 ? -6.773 -26.913 -0.390 1.00 15.14 69 GLY B N 1
ATOM 1611 C CA . GLY B 1 69 ? -6.793 -26.082 0.807 1.00 14.49 69 GLY B CA 1
ATOM 1612 C C . GLY B 1 69 ? -7.959 -25.113 0.696 1.00 18.21 69 GLY B C 1
ATOM 1613 O O . GLY B 1 69 ? -8.811 -25.255 -0.190 1.00 21.27 69 GLY B O 1
ATOM 1614 N N . ASP B 1 70 ? -8.015 -24.108 1.563 1.00 12.00 70 ASP B N 1
ATOM 1615 C CA . ASP B 1 70 ? -9.120 -23.191 1.529 1.00 12.00 70 ASP B CA 1
ATOM 1616 C C . ASP B 1 70 ? -8.690 -21.796 1.077 1.00 14.57 70 ASP B C 1
ATOM 1617 O O . ASP B 1 70 ? -9.497 -20.861 1.148 1.00 16.81 70 ASP B O 1
ATOM 1622 N N . GLY B 1 71 ? -7.435 -21.672 0.605 1.00 8.39 71 GLY B N 1
ATOM 1623 C CA . GLY B 1 71 ? -6.897 -20.408 0.124 1.00 7.90 71 GLY B CA 1
ATOM 1624 C C . GLY B 1 71 ? -7.338 -20.027 -1.279 1.00 13.31 71 GLY B C 1
ATOM 1625 O O . GLY B 1 71 ? -7.781 -18.899 -1.518 1.00 13.43 71 GLY B O 1
ATOM 1626 N N . TYR B 1 72 ? -7.249 -20.971 -2.221 1.00 10.89 72 TYR B N 1
ATOM 1627 C CA . TYR B 1 72 ? -7.644 -20.727 -3.620 1.00 9.62 72 TYR B CA 1
ATOM 1628 C C . TYR B 1 72 ? -9.144 -20.448 -3.710 1.00 11.57 72 TYR B C 1
ATOM 1629 O O . TYR B 1 72 ? -9.947 -21.177 -3.143 1.00 10.50 72 TYR B O 1
ATOM 1638 N N . GLY B 1 73 ? -9.502 -19.399 -4.436 1.00 7.12 73 GLY B N 1
ATOM 1639 C CA . GLY B 1 73 ? -10.901 -18.985 -4.537 1.00 8.28 73 GLY B CA 1
ATOM 1640 C C . GLY B 1 73 ? -11.629 -19.572 -5.717 1.00 10.80 73 GLY B C 1
ATOM 1641 O O . GLY B 1 73 ? -12.324 -20.582 -5.577 1.00 10.12 73 GLY B O 1
ATOM 1642 N N . HIS B 1 74 ? -11.452 -18.941 -6.895 1.00 7.96 74 HIS B N 1
ATOM 1643 C CA . HIS B 1 74 ? -12.136 -19.360 -8.129 1.00 7.33 74 HIS B CA 1
ATOM 1644 C C . HIS B 1 74 ? -11.515 -18.665 -9.319 1.00 11.08 74 HIS B C 1
ATOM 1645 O O . HIS B 1 74 ? -10.627 -17.824 -9.166 1.00 9.70 74 HIS B O 1
ATOM 1652 N N . LEU B 1 75 ? -11.939 -19.096 -10.518 1.00 7.65 75 LEU B N 1
ATOM 1653 C CA . LEU B 1 75 ? -11.617 -18.445 -11.767 1.00 6.06 75 LEU B CA 1
ATOM 1654 C C . LEU B 1 75 ? -12.954 -17.872 -12.235 1.00 10.26 75 LEU B C 1
ATOM 1655 O O . LEU B 1 75 ? -13.958 -18.580 -12.236 1.00 8.67 75 LEU B O 1
ATOM 1660 N N . ALA B 1 76 ? -12.978 -16.609 -12.625 1.00 8.50 76 ALA B N 1
ATOM 1661 C CA . ALA B 1 76 ? -14.199 -15.972 -13.135 1.00 8.23 76 ALA B CA 1
ATOM 1662 C C . ALA B 1 76 ? -14.109 -15.828 -14.628 1.00 10.38 76 ALA B C 1
ATOM 1663 O O . ALA B 1 76 ? -13.067 -15.437 -15.172 1.00 10.42 76 ALA B O 1
ATOM 1665 N N . ILE B 1 77 ? -15.226 -16.146 -15.296 1.00 8.54 77 ILE B N 1
ATOM 1666 C CA . ILE B 1 77 ? -15.365 -16.041 -16.758 1.00 7.48 77 ILE B CA 1
ATOM 1667 C C . ILE B 1 77 ? -16.582 -15.158 -17.122 1.00 12.58 77 ILE B C 1
ATOM 1668 O O . ILE B 1 77 ? -17.632 -15.252 -16.487 1.00 11.72 77 ILE B O 1
ATOM 1673 N N . GLU B 1 78 ? -16.427 -14.333 -18.173 1.00 10.75 78 GLU B N 1
ATOM 1674 C CA . GLU B 1 78 ? -17.500 -13.481 -18.693 1.00 10.12 78 GLU B CA 1
ATOM 1675 C C . GLU B 1 78 ? -18.263 -14.302 -19.718 1.00 15.91 78 GLU B C 1
ATOM 1676 O O . GLU B 1 78 ? -17.655 -14.860 -20.633 1.00 12.48 78 GLU B O 1
ATOM 1682 N N . VAL B 1 79 ? -19.593 -14.374 -19.554 1.00 16.13 79 VAL B N 1
ATOM 1683 C CA . VAL B 1 79 ? -20.461 -15.140 -20.459 1.00 16.50 79 VAL B CA 1
ATOM 1684 C C . VAL B 1 79 ? -21.552 -14.255 -21.082 1.00 22.44 79 VAL B C 1
ATOM 1685 O O . VAL B 1 79 ? -21.951 -13.253 -20.479 1.00 21.11 79 VAL B O 1
ATOM 1689 N N . GLU B 1 80 ? -22.053 -14.641 -22.263 1.00 23.16 80 GLU B N 1
ATOM 1690 C CA . GLU B 1 80 ? -23.128 -13.903 -22.958 1.00 25.07 80 GLU B CA 1
ATOM 1691 C C . GLU B 1 80 ? -24.453 -13.993 -22.212 1.00 28.73 80 GLU B C 1
ATOM 1692 O O . GLU B 1 80 ? -25.168 -12.993 -22.080 1.00 30.48 80 GLU B O 1
ATOM 1698 N N . ASP B 1 81 ? -24.779 -15.193 -21.731 1.00 23.21 81 ASP B N 1
ATOM 1699 C CA . ASP B 1 81 ? -26.026 -15.464 -21.037 1.00 23.34 81 ASP B CA 1
ATOM 1700 C C . ASP B 1 81 ? -25.738 -16.551 -20.029 1.00 23.47 81 ASP B C 1
ATOM 1701 O O . ASP B 1 81 ? -25.522 -17.692 -20.420 1.00 22.17 81 ASP B O 1
ATOM 1706 N N . ALA B 1 82 ? -25.711 -16.192 -18.735 1.00 22.77 82 ALA B N 1
ATOM 1707 C CA . ALA B 1 82 ? -25.403 -17.129 -17.642 1.00 22.13 82 ALA B CA 1
ATOM 1708 C C . ALA B 1 82 ? -26.414 -18.245 -17.525 1.00 26.14 82 ALA B C 1
ATOM 1709 O O . ALA B 1 82 ? -26.031 -19.373 -17.221 1.00 25.32 82 ALA B O 1
ATOM 1711 N N . ALA B 1 83 ? -27.711 -17.935 -17.755 1.00 23.20 83 ALA B N 1
ATOM 1712 C CA . ALA B 1 83 ? -28.799 -18.918 -17.665 1.00 23.03 83 ALA B CA 1
ATOM 1713 C C . ALA B 1 83 ? -28.559 -20.058 -18.666 1.00 23.34 83 ALA B C 1
ATOM 1714 O O . ALA B 1 83 ? -28.625 -21.222 -18.290 1.00 21.45 83 ALA B O 1
ATOM 1716 N N . VAL B 1 84 ? -28.180 -19.711 -19.904 1.00 19.79 84 VAL B N 1
ATOM 1717 C CA . VAL B 1 84 ? -27.850 -20.652 -20.982 1.00 19.79 84 VAL B CA 1
ATOM 1718 C C . VAL B 1 84 ? -26.615 -21.493 -20.613 1.00 22.78 84 VAL B C 1
ATOM 1719 O O . VAL B 1 84 ? -26.643 -22.715 -20.739 1.00 22.01 84 VAL B O 1
ATOM 1723 N N . THR B 1 85 ? -25.564 -20.860 -20.099 1.00 20.03 85 THR B N 1
ATOM 1724 C CA . THR B 1 85 ? -24.374 -21.608 -19.678 1.00 18.42 85 THR B CA 1
ATOM 1725 C C . THR B 1 85 ? -24.670 -22.589 -18.524 1.00 21.11 85 THR B C 1
ATOM 1726 O O . THR B 1 85 ? -24.142 -23.699 -18.533 1.00 18.17 85 THR B O 1
ATOM 1730 N N . CYS B 1 86 ? -25.482 -22.165 -17.521 1.00 19.15 86 CYS B N 1
ATOM 1731 C CA . CYS B 1 86 ? -25.847 -23.020 -16.391 1.00 19.00 86 CYS B CA 1
ATOM 1732 C C . CYS B 1 86 ? -26.628 -24.212 -16.880 1.00 20.12 86 CYS B C 1
ATOM 1733 O O . CYS B 1 86 ? -26.342 -25.332 -16.467 1.00 17.24 86 CYS B O 1
ATOM 1736 N N . ALA B 1 87 ? -27.663 -23.955 -17.708 1.00 18.71 87 ALA B N 1
ATOM 1737 C CA . ALA B 1 87 ? -28.520 -25.014 -18.258 1.00 18.88 87 ALA B CA 1
ATOM 1738 C C . ALA B 1 87 ? -27.659 -26.024 -19.021 1.00 21.49 87 ALA B C 1
ATOM 1739 O O . ALA B 1 87 ? -27.833 -27.229 -18.836 1.00 20.11 87 ALA B O 1
ATOM 1741 N N . ARG B 1 88 ? -26.710 -25.520 -19.837 1.00 19.08 88 ARG B N 1
ATOM 1742 C CA . ARG B 1 88 ? -25.787 -26.363 -20.615 1.00 19.03 88 ARG B CA 1
ATOM 1743 C C . ARG B 1 88 ? -24.911 -27.207 -19.660 1.00 21.78 88 ARG B C 1
ATOM 1744 O O . ARG B 1 88 ? -24.784 -28.419 -19.850 1.00 20.04 88 ARG B O 1
ATOM 1752 N N . ALA B 1 89 ? -24.362 -26.584 -18.603 1.00 19.39 89 ALA B N 1
ATOM 1753 C CA . ALA B 1 89 ? -23.528 -27.314 -17.634 1.00 20.73 89 ALA B CA 1
ATOM 1754 C C . ALA B 1 89 ? -24.282 -28.436 -16.916 1.00 22.85 89 ALA B C 1
ATOM 1755 O O . ALA B 1 89 ? -23.733 -29.521 -16.754 1.00 21.67 89 ALA B O 1
ATOM 1757 N N . ARG B 1 90 ? -25.520 -28.147 -16.460 1.00 21.96 90 ARG B N 1
ATOM 1758 C CA . ARG B 1 90 ? -26.402 -29.085 -15.759 1.00 22.28 90 ARG B CA 1
ATOM 1759 C C . ARG B 1 90 ? -26.770 -30.246 -16.686 1.00 25.28 90 ARG B C 1
ATOM 1760 O O . ARG B 1 90 ? -26.714 -31.394 -16.256 1.00 24.07 90 ARG B O 1
ATOM 1768 N N . ALA B 1 91 ? -27.042 -29.949 -17.971 1.00 23.50 91 ALA B N 1
ATOM 1769 C CA . ALA B 1 91 ? -27.349 -30.967 -18.992 1.00 23.88 91 ALA B CA 1
ATOM 1770 C C . ALA B 1 91 ? -26.172 -31.932 -19.112 1.00 26.85 91 ALA B C 1
ATOM 1771 O O . ALA B 1 91 ? -26.375 -33.135 -19.240 1.00 28.93 91 ALA B O 1
ATOM 1773 N N . 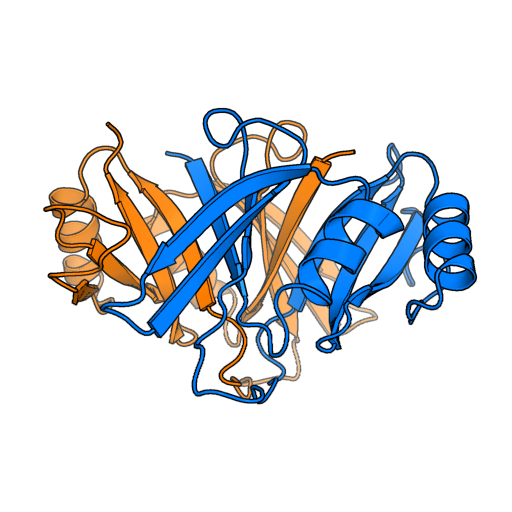LEU B 1 92 ? -24.942 -31.404 -18.998 1.00 19.61 92 LEU B N 1
ATOM 1774 C CA . LEU B 1 92 ? -23.698 -32.170 -19.084 1.00 18.45 92 LEU B CA 1
ATOM 1775 C C . LEU B 1 92 ? -23.349 -32.887 -17.779 1.00 21.42 92 LEU B C 1
ATOM 1776 O O . LEU B 1 92 ? -22.403 -33.672 -17.739 1.00 22.69 92 LEU B O 1
ATOM 1781 N N . GLY B 1 93 ? -24.120 -32.635 -16.731 1.00 16.60 93 GLY B N 1
ATOM 1782 C CA . GLY B 1 93 ? -23.935 -33.332 -15.468 1.00 16.54 93 GLY B CA 1
ATOM 1783 C C . GLY B 1 93 ? -23.010 -32.665 -14.484 1.00 20.06 93 GLY B C 1
ATOM 1784 O O . GLY B 1 93 ? -22.564 -33.306 -13.534 1.00 20.62 93 GLY B O 1
ATOM 1785 N N . TYR B 1 94 ? -22.724 -31.372 -14.695 1.00 15.20 94 TYR B N 1
ATOM 1786 C CA . TYR B 1 94 ? -21.868 -30.646 -13.763 1.00 13.61 94 TYR B CA 1
ATOM 1787 C C . TYR B 1 94 ? -22.708 -29.899 -12.768 1.00 17.31 94 TYR B C 1
ATOM 1788 O O . TYR B 1 94 ? -23.825 -29.482 -13.084 1.00 20.19 94 TYR B O 1
ATOM 1797 N N . ARG B 1 95 ? -22.165 -29.710 -11.574 1.00 15.60 95 ARG B N 1
ATOM 1798 C CA . ARG B 1 95 ? -22.902 -29.010 -10.505 1.00 15.55 95 ARG B CA 1
ATOM 1799 C C . ARG B 1 95 ? -22.864 -27.513 -10.708 1.00 18.31 95 ARG B C 1
ATOM 1800 O O . ARG B 1 95 ? -21.800 -26.969 -10.959 1.00 17.64 95 ARG B O 1
ATOM 1808 N N . VAL B 1 96 ? -24.013 -26.859 -10.551 1.00 16.70 96 VAL B N 1
ATOM 1809 C CA . VAL B 1 96 ? -24.186 -25.415 -10.618 1.00 15.78 96 VAL B CA 1
ATOM 1810 C C . VAL B 1 96 ? -24.669 -24.970 -9.226 1.00 19.64 96 VAL B C 1
ATOM 1811 O O . VAL B 1 96 ? -25.642 -25.531 -8.718 1.00 16.77 96 VAL B O 1
ATOM 1815 N N . THR B 1 97 ? -24.001 -23.969 -8.621 1.00 14.74 97 THR B N 1
ATOM 1816 C CA . THR B 1 97 ? -24.456 -23.395 -7.339 1.00 15.06 97 THR B CA 1
ATOM 1817 C C . THR B 1 97 ? -24.728 -21.937 -7.591 1.00 18.26 97 THR B C 1
ATOM 1818 O O . THR B 1 97 ? -24.111 -21.359 -8.472 1.00 17.62 97 THR B O 1
ATOM 1822 N N . ARG B 1 98 ? -25.742 -21.370 -6.934 1.00 15.72 98 ARG B N 1
ATOM 1823 C CA . ARG B 1 98 ? -26.095 -19.971 -7.173 1.00 12.61 98 ARG B CA 1
ATOM 1824 C C . ARG B 1 98 ? -26.110 -19.287 -5.814 1.00 17.50 98 ARG B C 1
ATOM 1825 O O . ARG B 1 98 ? -26.547 -19.896 -4.834 1.00 15.56 98 ARG B O 1
ATOM 1833 N N . GLU B 1 99 ? -25.584 -18.055 -5.765 1.00 13.71 99 GLU B N 1
ATOM 1834 C CA . GLU B 1 99 ? -25.485 -17.254 -4.536 1.00 15.40 99 GLU B CA 1
ATOM 1835 C C . GLU B 1 99 ? -26.158 -15.926 -4.757 1.00 17.69 99 GLU B C 1
ATOM 1836 O O . GLU B 1 99 ? -25.848 -15.219 -5.710 1.00 16.42 99 GLU B O 1
ATOM 1842 N N . ALA B 1 100 ? -27.079 -15.586 -3.856 1.00 15.07 100 ALA B N 1
ATOM 1843 C CA . ALA B 1 100 ? -27.798 -14.323 -3.866 1.00 14.60 100 ALA B CA 1
ATOM 1844 C C . ALA B 1 100 ? -27.269 -13.470 -2.711 1.00 18.45 100 ALA B C 1
ATOM 1845 O O . ALA B 1 100 ? -26.883 -14.002 -1.674 1.00 17.97 100 ALA B O 1
ATOM 1847 N N . GLY B 1 101 ? -27.305 -12.167 -2.898 1.00 18.13 101 GLY B N 1
ATOM 1848 C CA . GLY B 1 101 ? -26.936 -11.207 -1.866 1.00 19.94 101 GLY B CA 1
ATOM 1849 C C . GLY B 1 101 ? -25.469 -10.885 -1.731 1.00 23.60 101 GLY B C 1
ATOM 1850 O O . GLY B 1 101 ? -25.101 -10.199 -0.775 1.00 24.16 101 GLY B O 1
ATOM 1851 N N . LEU B 1 102 ? -24.620 -11.356 -2.679 1.00 19.71 102 LEU B N 1
ATOM 1852 C CA . LEU B 1 102 ? -23.181 -11.077 -2.624 1.00 19.34 102 LEU B CA 1
ATOM 1853 C C . LEU B 1 102 ? -23.037 -9.596 -2.846 1.00 24.43 102 LEU B C 1
ATOM 1854 O O . LEU B 1 102 ? -23.400 -9.077 -3.901 1.00 24.40 102 LEU B O 1
ATOM 1859 N N . MET B 1 103 ? -22.573 -8.913 -1.802 1.00 22.27 103 MET B N 1
ATOM 1860 C CA . MET B 1 103 ? -22.414 -7.467 -1.714 1.00 23.17 103 MET B CA 1
ATOM 1861 C C . MET B 1 103 ? -21.649 -6.837 -2.871 1.00 26.18 103 MET B C 1
ATOM 1862 O O . MET B 1 103 ? -21.938 -5.706 -3.257 1.00 24.88 103 MET B O 1
ATOM 1867 N N . GLN B 1 104 ? -20.688 -7.568 -3.431 1.00 23.37 104 GLN B N 1
ATOM 1868 C CA . GLN B 1 104 ? -19.880 -7.053 -4.534 1.00 24.04 104 GLN B CA 1
ATOM 1869 C C . GLN B 1 104 ? -20.535 -7.234 -5.908 1.00 30.38 104 GLN B C 1
ATOM 1870 O O . GLN B 1 104 ? -19.942 -6.846 -6.930 1.00 28.27 104 GLN B O 1
ATOM 1876 N N . HIS B 1 105 ? -21.716 -7.876 -5.936 1.00 27.50 105 HIS B N 1
ATOM 1877 C CA . HIS B 1 105 ? -22.414 -8.169 -7.183 1.00 27.51 105 HIS B CA 1
ATOM 1878 C C . HIS B 1 105 ? -23.790 -7.493 -7.302 1.00 33.75 105 HIS B C 1
ATOM 1879 O O . HIS B 1 105 ? -24.586 -7.854 -8.176 1.00 32.79 105 HIS B O 1
ATOM 1886 N N . GLY B 1 106 ? -24.021 -6.487 -6.455 1.00 32.64 106 GLY B N 1
ATOM 1887 C CA . GLY B 1 106 ? -25.252 -5.707 -6.403 1.00 33.88 106 GLY B CA 1
ATOM 1888 C C . GLY B 1 106 ? -26.510 -6.543 -6.269 1.00 40.28 106 GLY B C 1
ATOM 1889 O O . GLY B 1 106 ? -26.657 -7.308 -5.317 1.00 40.53 106 GLY B O 1
ATOM 1890 N N . ARG B 1 107 ? -27.400 -6.426 -7.265 1.00 37.79 107 ARG B N 1
ATOM 1891 C CA . ARG B 1 107 ? -28.672 -7.139 -7.323 1.00 37.45 107 ARG B CA 1
ATOM 1892 C C . ARG B 1 107 ? -28.568 -8.490 -8.048 1.00 39.22 107 ARG B C 1
ATOM 1893 O O . ARG B 1 107 ? -29.517 -9.285 -7.993 1.00 39.59 107 ARG B O 1
ATOM 1901 N N . SER B 1 108 ? -27.406 -8.773 -8.687 1.00 31.53 108 SER B N 1
ATOM 1902 C CA . SER B 1 108 ? -27.181 -10.030 -9.404 1.00 29.30 108 SER B CA 1
ATOM 1903 C C . SER B 1 108 ? -27.085 -11.282 -8.506 1.00 28.77 108 SER B C 1
ATOM 1904 O O . SER B 1 108 ? -26.475 -11.267 -7.438 1.00 26.76 108 SER B O 1
ATOM 1907 N N . VAL B 1 109 ? -27.669 -12.383 -8.982 1.00 22.43 109 VAL B N 1
ATOM 1908 C CA . VAL B 1 109 ? -27.491 -13.692 -8.359 1.00 20.01 109 VAL B CA 1
ATOM 1909 C C . VAL B 1 109 ? -26.327 -14.269 -9.192 1.00 20.70 109 VAL B C 1
ATOM 1910 O O . VAL B 1 109 ? -26.376 -14.201 -10.434 1.00 21.71 109 VAL B O 1
ATOM 1914 N N . ILE B 1 110 ? -25.294 -14.788 -8.530 1.00 14.02 110 ILE B N 1
ATOM 1915 C CA . ILE B 1 110 ? -24.092 -15.308 -9.232 1.00 14.03 110 ILE B CA 1
ATOM 1916 C C . ILE B 1 110 ? -24.038 -16.823 -9.232 1.00 14.89 110 ILE B C 1
ATOM 1917 O O . ILE B 1 110 ? -24.157 -17.451 -8.177 1.00 15.95 110 ILE B O 1
ATOM 1922 N N . ALA B 1 111 ? -23.875 -17.411 -10.425 1.00 13.62 111 ALA B N 1
ATOM 1923 C CA . ALA B 1 111 ? -23.725 -18.863 -10.604 1.00 11.47 111 ALA B CA 1
ATOM 1924 C C . ALA B 1 111 ? -22.237 -19.258 -10.573 1.00 14.47 111 ALA B C 1
ATOM 1925 O O . ALA B 1 111 ? -21.376 -18.516 -11.088 1.00 12.76 111 ALA B O 1
ATOM 1927 N N . PHE B 1 112 ? -21.952 -20.423 -9.971 1.00 13.08 112 PHE B N 1
ATOM 1928 C CA . PHE B 1 112 ? -20.628 -21.042 -9.927 1.00 13.28 112 PHE B CA 1
ATOM 1929 C C . PHE B 1 112 ? -20.765 -22.443 -10.460 1.00 18.82 112 PHE B C 1
ATOM 1930 O O . PHE B 1 112 ? -21.697 -23.165 -10.098 1.00 20.28 112 PHE B O 1
ATOM 1938 N N . LEU B 1 113 ? -19.886 -22.793 -11.376 1.00 9.91 113 LEU B N 1
ATOM 1939 C CA . LEU B 1 113 ? -19.852 -24.130 -11.915 1.00 9.28 113 LEU B CA 1
ATOM 1940 C C . LEU B 1 113 ? -18.756 -24.855 -11.187 1.00 14.07 113 LEU B C 1
ATOM 1941 O O . LEU B 1 113 ? -17.757 -24.237 -10.825 1.00 16.01 113 LEU B O 1
ATOM 1946 N N . GLU B 1 114 ? -18.912 -26.160 -10.957 1.00 9.13 114 GLU B N 1
ATOM 1947 C CA . GLU B 1 114 ? -17.855 -26.917 -10.290 1.00 9.04 114 GLU B CA 1
ATOM 1948 C C . GLU B 1 114 ? -17.173 -27.823 -11.326 1.00 13.06 114 GLU B C 1
ATOM 1949 O O . GLU B 1 114 ? -17.853 -28.623 -11.986 1.00 12.66 114 GLU B O 1
ATOM 1955 N N . ASP B 1 115 ? -15.864 -27.700 -11.482 1.00 11.39 115 ASP B N 1
ATOM 1956 C CA . ASP B 1 115 ? -15.189 -28.573 -12.464 1.00 10.16 115 ASP B CA 1
ATOM 1957 C C . ASP B 1 115 ? -14.975 -30.007 -11.888 1.00 12.00 115 ASP B C 1
ATOM 1958 O O . ASP B 1 115 ? -15.226 -30.241 -10.689 1.00 10.93 115 ASP B O 1
ATOM 1963 N N . PRO B 1 116 ? -14.495 -30.958 -12.707 1.00 10.23 116 PRO B N 1
ATOM 1964 C CA . PRO B 1 116 ? -14.293 -32.334 -12.226 1.00 11.63 116 PRO B CA 1
ATOM 1965 C C . PRO B 1 116 ? -13.414 -32.505 -10.992 1.00 14.22 116 PRO B C 1
ATOM 1966 O O . PRO B 1 116 ? -13.587 -33.487 -10.263 1.00 15.34 116 PRO B O 1
ATOM 1970 N N . ASP B 1 117 ? -12.464 -31.565 -10.758 1.00 10.34 117 ASP B N 1
ATOM 1971 C CA . ASP B 1 117 ? -11.570 -31.597 -9.597 1.00 9.22 117 ASP B CA 1
ATOM 1972 C C . ASP B 1 117 ? -12.155 -30.801 -8.428 1.00 14.19 117 ASP B C 1
ATOM 1973 O O . ASP B 1 117 ? -11.532 -30.750 -7.376 1.00 14.95 117 ASP B O 1
ATOM 1978 N N . GLY B 1 118 ? -13.333 -30.203 -8.614 1.00 11.65 118 GLY B N 1
ATOM 1979 C CA . GLY B 1 118 ? -13.970 -29.474 -7.530 1.00 11.71 118 GLY B CA 1
ATOM 1980 C C . GLY B 1 118 ? -13.661 -27.994 -7.500 1.00 15.71 118 GLY B C 1
ATOM 1981 O O . GLY B 1 118 ? -14.157 -27.286 -6.617 1.00 16.72 118 GLY B O 1
ATOM 1982 N N . TYR B 1 119 ? -12.860 -27.499 -8.466 1.00 9.62 119 TYR B N 1
ATOM 1983 C CA . TYR B 1 119 ? -12.506 -26.057 -8.564 1.00 8.06 119 TYR B CA 1
ATOM 1984 C C . TYR B 1 119 ? -13.738 -25.277 -9.033 1.00 13.67 119 TYR B C 1
ATOM 1985 O O . TYR B 1 119 ? -14.487 -25.751 -9.879 1.00 13.11 119 TYR B O 1
ATOM 1994 N N . LYS B 1 120 ? -13.942 -24.073 -8.488 1.00 10.61 120 LYS B N 1
ATOM 1995 C CA . LYS B 1 120 ? -15.128 -23.286 -8.821 1.00 9.02 120 LYS B CA 1
ATOM 1996 C C . LYS B 1 120 ? -14.870 -22.310 -9.936 1.00 10.87 120 LYS B C 1
ATOM 1997 O O . LYS B 1 120 ? -13.821 -21.649 -9.967 1.00 9.85 120 LYS B O 1
ATOM 2003 N N . VAL B 1 121 ? -15.852 -22.197 -10.841 1.00 7.99 121 VAL B N 1
ATOM 2004 C CA . VAL B 1 121 ? -15.788 -21.251 -11.940 1.00 8.17 121 VAL B CA 1
ATOM 2005 C C . VAL B 1 121 ? -16.962 -20.281 -11.769 1.00 11.29 121 VAL B C 1
ATOM 2006 O O . VAL B 1 121 ? -18.117 -20.681 -11.847 1.00 12.02 121 VAL B O 1
ATOM 2010 N N . GLU B 1 122 ? -16.655 -19.032 -11.527 1.00 9.62 122 GLU B N 1
ATOM 2011 C CA . GLU B 1 122 ? -17.672 -17.969 -11.376 1.00 7.62 122 GLU B CA 1
ATOM 2012 C C . GLU B 1 122 ? -18.100 -17.454 -12.741 1.00 11.38 122 GLU B C 1
ATOM 2013 O O . GLU B 1 122 ? -17.273 -17.049 -13.577 1.00 12.23 122 GLU B O 1
ATOM 2019 N N . LEU B 1 123 ? -19.405 -17.393 -12.950 1.00 8.95 123 LEU B N 1
ATOM 2020 C CA . LEU B 1 123 ? -19.957 -16.883 -14.202 1.00 10.53 123 LEU B CA 1
ATOM 2021 C C . LEU B 1 123 ? -20.406 -15.452 -14.015 1.00 15.78 123 LEU B C 1
ATOM 2022 O O . LEU B 1 123 ? -21.196 -15.176 -13.107 1.00 16.24 123 LEU B O 1
ATOM 2027 N N . ILE B 1 124 ? -19.874 -14.537 -14.832 1.00 12.37 124 ILE B N 1
ATOM 2028 C CA . ILE B 1 124 ? -20.248 -13.110 -14.760 1.00 12.90 124 ILE B CA 1
ATOM 2029 C C . ILE B 1 124 ? -20.902 -12.763 -16.096 1.00 18.45 124 ILE B C 1
ATOM 2030 O O . ILE B 1 124 ? -20.268 -12.891 -17.151 1.00 17.17 124 ILE B O 1
ATOM 2035 N N . GLN B 1 125 ? -22.197 -12.431 -16.075 1.00 17.00 125 GLN B N 1
ATOM 2036 C CA . GLN B 1 125 ? -22.879 -12.110 -17.332 1.00 17.43 125 GLN B CA 1
ATOM 2037 C C . GLN B 1 125 ? -22.312 -10.814 -17.930 1.00 23.54 125 GLN B C 1
ATOM 2038 O O . GLN B 1 125 ? -22.130 -9.831 -17.202 1.00 23.28 125 GLN B O 1
ATOM 2044 N N . LYS B 1 126 ? -22.029 -10.821 -19.255 1.00 21.87 126 LYS B N 1
ATOM 2045 C CA . LYS B 1 126 ? -21.508 -9.645 -19.953 1.00 23.27 126 LYS B CA 1
ATOM 2046 C C . LYS B 1 126 ? -22.560 -8.544 -19.836 1.00 29.85 126 LYS B C 1
ATOM 2047 O O . LYS B 1 126 ? -23.743 -8.826 -20.012 1.00 29.69 126 LYS B O 1
ATOM 2053 N N . GLY B 1 127 ? -22.122 -7.341 -19.478 1.00 26.99 127 GLY B N 1
ATOM 2054 C CA . GLY B 1 127 ? -22.989 -6.179 -19.313 1.00 49.60 127 GLY B CA 1
ATOM 2055 C C . GLY B 1 127 ? -23.609 -6.096 -17.937 1.00 80.05 127 GLY B C 1
ATOM 2056 O O . GLY B 1 127 ? -23.454 -5.089 -17.246 1.00 46.01 127 GLY B O 1
#

Secondary structure (DSSP, 8-state):
-EEEEEEEE-S-HHHHHHIIIIIT--EEEEEEEETTTTEEEEEEESS-TTTS-EEEEEEETT-------SSEEEEEEEES-HHHHHHHHHHTT-EEEEEEEE-TTSS-EEEEEE-TT--EEEEEETTT-/-EEEEEEEE-S-HHHHHHIIIIIS--EEEEEEEETTTTEEEEEEESS-TTTS-EEEEEEETT-S-----SSEEEEEEEES-HHHHHHHHHHTT--EEEE---GGGTT--EEEEE-TTS-EEEEEE--

InterPro domains:
  IPR004360 Glyoxalase/fosfomycin resistance/dioxygenase domain [PF00903] (2-123)
  IPR004361 Glyoxalase I [TIGR00068] (3-127)
  IPR029068 Glyoxalase/Bleomycin resistance protein/Dihydroxybiphenyl dioxygenase [G3DSA:3.10.180.10] (1-131)
  IPR029068 Glyoxalase/Bleomycin resistance protein/Dihydroxybiphenyl dioxygenase [SSF54593] (1-127)
  IPR037523 Vicinal oxygen chelate (VOC), core domain [PS51819] (2-126)

Sequence (256 aa):
MRILHSMLRVADLEEAALEFYTRALDMRLLRRRDYPEGRFTLAFVGYQDERAAAALELTTHNWDRDGYTQGDGYGHLAIEVEDAAVTCARARALGYRVTREAGLMQHGRSVIAFLEDPDGYKVELIQKGTQMRILHSMLRVADLEAALEFYTRALDMRLLRRRDYPEGRFTLAFVGYQDERAAAALELTHNWDRDGYTQGDGYGHLAIEVEDAAVTCARARALGYRVTREAGLMQHGRSVIAFLEDPDGYKVELIQKG

Nearest PDB structures (foldseek):
  4mts-assembly1_B  TM=9.480E-01  e=1.963E-24  Pseudomonas aeruginosa PAO1
  4mtr-assembly1_B  TM=9.969E-01  e=6.420E-23  Pseudomonas aeruginosa PAO1
  1fa5-assembly1_B  TM=9.556E-01  e=7.642E-19  Escherichia coli
  6bnx-assembly1_A  TM=9.842E-01  e=3.298E-15  Zea mays
  5d7z-assembly1_A  TM=9.814E-01  e=2.509E-14  Zea mays

Organism: Pseudomonas aeruginosa (strain ATCC 15692 / DSM 22644 / CIP 104116 / JCM 14847 / LMG 12228 / 1C / PRS 101 / PAO1) (NCBI:txid208964)

Foldseek 3Di:
DAAQEDEDEDQDVVQQVCCCCQLPVWDFQDKAQDPPQQKIKTWTGHDHSVVHHTYIYMYRNPDRADDDDDPDAAAEDEDQDQQVSLVSCVVVPFAWPAHWDADPPAQWTWTWTAGPNGGIYIYTYPPRD/DAAQEDEDEDLDVVQQCCCCCQLVVWDFQDKAADVVQQKIKTWTHHDHSVVDHTYIYIYRNPHRADDDDDPDDAAEDEDQDVVVSQVRLVVVPWDKDWAADPVVLPRDIWIWTAGPRRGTYIYDYDD

B-factor: mean 22.17, std 14.75, range [4.5, 110.75]